Protein AF-0000000071012899 (afdb_homodimer)

pLDDT: mean 96.62, std 5.45, range [59.75, 98.94]

InterPro domains:
  IPR005545 YCII-related [PF03795] (4-80)
  IPR011008 Dimeric alpha-beta barrel [SSF54909] (1-82)
  IPR051807 Secondary metabolite biosynthesis-associated protein [PTHR33606] (2-88)

Solvent-accessible surface area (backbone atoms only — not comparable to full-atom values): 10430 Å² total; per-residue (Å²): 120,48,32,34,42,34,42,34,41,40,30,91,86,29,60,67,60,44,64,75,41,40,64,58,35,51,51,58,50,62,76,40,38,89,34,26,40,35,27,26,36,24,39,57,94,85,36,76,48,27,39,35,37,32,32,48,42,86,46,69,70,54,53,51,48,53,54,64,67,32,52,42,48,76,69,58,25,40,57,82,69,58,46,77,39,38,39,47,78,74,49,33,68,60,46,86,75,132,120,47,32,34,41,35,45,34,43,40,30,89,86,29,59,67,59,44,64,74,42,39,65,58,36,50,51,58,50,59,76,41,39,90,34,27,40,36,27,27,36,25,39,56,94,85,36,76,49,26,39,35,38,33,32,47,42,85,46,70,69,54,54,51,48,54,55,63,67,32,50,43,46,73,69,58,26,41,56,82,69,58,46,78,39,39,38,49,76,75,50,34,69,60,45,85,74,131

Nearest PDB structures (foldseek):
  5k9f-assembly1_A  TM=6.096E-01  e=5.822E-04  Paraburkholderia xenovorans LB400
  2gff-assembly1_A  TM=5.303E-01  e=2.516E-04  Yersinia pestis
  3kkf-assembly1_A  TM=5.904E-01  e=2.408E-03  Bacteroides thetaiotaomicron
  8ecp-assembly1_B  TM=4.678E-01  e=2.067E-01  Pseudomonas aeruginosa
  8ecx-assembly1_B  TM=5.102E-01  e=2.855E-01  Pseudomonas aeruginosa

Structure (mmCIF, N/CA/C/O backbone):
data_AF-0000000071012899-model_v1
#
loop_
_entity.id
_entity.type
_entity.pdbx_description
1 polymer 'YciI family protein'
#
loop_
_atom_site.group_PDB
_atom_site.id
_atom_site.type_symbol
_atom_site.label_atom_id
_atom_site.label_alt_id
_atom_site.label_comp_id
_atom_site.label_asym_id
_atom_site.label_entity_id
_atom_site.label_seq_id
_atom_site.pdbx_PDB_ins_code
_atom_site.Cartn_x
_atom_site.Cartn_y
_atom_site.Cartn_z
_atom_site.occupancy
_atom_site.B_iso_or_equiv
_atom_site.auth_seq_id
_atom_site.auth_comp_id
_atom_site.auth_asym_id
_atom_site.auth_atom_id
_atom_site.pdbx_PDB_model_num
ATOM 1 N N . MET A 1 1 ? 14.031 4.711 -10.156 1 91.44 1 MET A N 1
ATOM 2 C CA . MET A 1 1 ? 14.109 4.789 -8.703 1 91.44 1 MET A CA 1
ATOM 3 C C . MET A 1 1 ? 13.164 3.789 -8.047 1 91.44 1 MET A C 1
ATOM 5 O O . MET A 1 1 ? 12.133 3.43 -8.633 1 91.44 1 MET A O 1
ATOM 9 N N . PRO A 1 2 ? 13.539 3.398 -6.801 1 95.5 2 PRO A N 1
ATOM 10 C CA . PRO A 1 2 ? 12.68 2.414 -6.141 1 95.5 2 PRO A CA 1
ATOM 11 C C . PRO A 1 2 ? 11.344 3.004 -5.695 1 95.5 2 PRO A C 1
ATOM 13 O O . PRO A 1 2 ? 11.227 4.223 -5.543 1 95.5 2 PRO A O 1
ATOM 16 N N . TYR A 1 3 ? 10.383 2.133 -5.633 1 98.19 3 TYR A N 1
ATOM 17 C CA . TYR A 1 3 ? 9.086 2.488 -5.07 1 98.19 3 TYR A CA 1
ATOM 18 C C . TYR A 1 3 ? 8.953 1.994 -3.635 1 98.19 3 TYR A C 1
ATOM 20 O O . TYR A 1 3 ? 9.453 0.916 -3.297 1 98.19 3 TYR A O 1
ATOM 28 N N . PHE A 1 4 ? 8.273 2.775 -2.822 1 98.75 4 PHE A N 1
ATOM 29 C CA . PHE A 1 4 ? 7.992 2.393 -1.444 1 98.75 4 PHE A CA 1
ATOM 30 C C . PHE A 1 4 ? 6.508 2.541 -1.135 1 98.75 4 PHE A C 1
ATOM 32 O O . PHE A 1 4 ? 5.887 3.537 -1.51 1 98.75 4 PHE A O 1
ATOM 39 N N . LEU A 1 5 ? 5.957 1.566 -0.514 1 98.81 5 LEU A N 1
ATOM 40 C CA . LEU A 1 5 ? 4.656 1.641 0.136 1 98.81 5 LEU A CA 1
ATOM 41 C C . LEU A 1 5 ? 4.805 1.965 1.619 1 98.81 5 LEU A C 1
ATOM 43 O O . LEU A 1 5 ? 5.625 1.357 2.312 1 98.81 5 LEU A O 1
ATOM 47 N N . ILE A 1 6 ? 4.047 2.936 2.072 1 98.75 6 ILE A N 1
ATOM 48 C CA . ILE A 1 6 ? 4.098 3.363 3.465 1 98.75 6 ILE A CA 1
ATOM 49 C C . ILE A 1 6 ? 2.701 3.303 4.078 1 98.75 6 ILE A C 1
ATOM 51 O O . ILE A 1 6 ? 1.749 3.857 3.523 1 98.75 6 ILE A O 1
ATOM 55 N N . LEU A 1 7 ? 2.521 2.619 5.164 1 98.75 7 LEU A N 1
ATOM 56 C CA . LEU A 1 7 ? 1.327 2.641 6 1 98.75 7 LEU A CA 1
ATOM 57 C C . LEU A 1 7 ? 1.624 3.271 7.355 1 98.75 7 LEU A C 1
ATOM 59 O O . LEU A 1 7 ? 2.486 2.791 8.094 1 98.75 7 LEU A O 1
ATOM 63 N N . ALA A 1 8 ? 0.976 4.312 7.613 1 98.81 8 ALA A N 1
ATOM 64 C CA . ALA A 1 8 ? 1.173 5.047 8.859 1 98.81 8 ALA A CA 1
ATOM 65 C C . ALA A 1 8 ? -0.13 5.148 9.648 1 98.81 8 ALA A C 1
ATOM 67 O O . ALA A 1 8 ? -0.913 6.082 9.445 1 98.81 8 ALA A O 1
ATOM 68 N N . PRO A 1 9 ? -0.377 4.203 10.539 1 98.75 9 PRO A N 1
ATOM 69 C CA . PRO A 1 9 ? -1.596 4.27 11.344 1 98.75 9 PRO A CA 1
ATOM 70 C C . PRO A 1 9 ? -1.588 5.434 12.336 1 98.75 9 PRO A C 1
ATOM 72 O O . PRO A 1 9 ? -0.528 5.812 12.844 1 98.75 9 PRO A O 1
ATOM 75 N N . ASP A 1 10 ? -2.76 5.922 12.57 1 98.75 10 ASP A N 1
ATOM 76 C CA . ASP A 1 10 ? -2.924 6.914 13.625 1 98.75 10 ASP A CA 1
ATOM 77 C C . ASP A 1 10 ? -2.871 6.266 15.008 1 98.75 10 ASP A C 1
ATOM 79 O O . ASP A 1 10 ? -3.244 5.098 15.164 1 98.75 10 ASP A O 1
ATOM 83 N N . ARG A 1 11 ? -2.455 7.082 15.961 1 98.06 11 ARG A N 1
ATOM 84 C CA . ARG A 1 11 ? -2.633 6.621 17.328 1 98.06 11 ARG A CA 1
ATOM 85 C C . ARG A 1 11 ? -4.105 6.609 17.719 1 98.06 11 ARG A C 1
ATOM 87 O O . ARG A 1 11 ? -4.898 7.395 17.203 1 98.06 11 ARG A O 1
ATOM 94 N N . PRO A 1 12 ? -4.375 5.68 18.703 1 96.62 12 PRO A N 1
ATOM 95 C CA . PRO A 1 12 ? -5.758 5.719 19.188 1 96.62 12 PRO A CA 1
ATOM 96 C C . PRO A 1 12 ? -6.16 7.094 19.719 1 96.62 12 PRO A C 1
ATOM 98 O O . PRO A 1 12 ? -5.379 7.746 20.422 1 96.62 12 PRO A O 1
ATOM 101 N N . GLY A 1 13 ? -7.344 7.602 19.281 1 95.88 13 GLY A N 1
ATOM 102 C CA . GLY A 1 13 ? -7.891 8.836 19.812 1 95.88 13 GLY A CA 1
ATOM 103 C C . GLY A 1 13 ? -7.332 10.078 19.141 1 95.88 13 GLY A C 1
ATOM 104 O O . GLY A 1 13 ? -7.504 11.195 19.641 1 95.88 13 GLY A O 1
ATOM 105 N N . ALA A 1 14 ? -6.672 9.945 18.016 1 97.38 14 ALA A N 1
ATOM 106 C CA . ALA A 1 14 ? -5.969 11.07 17.375 1 97.38 14 ALA A CA 1
ATOM 107 C C . ALA A 1 14 ? -6.891 11.828 16.422 1 97.38 14 ALA A C 1
ATOM 109 O O . ALA A 1 14 ? -6.449 12.742 15.727 1 97.38 14 ALA A O 1
ATOM 110 N N . LEU A 1 15 ? -8.148 11.516 16.406 1 96.38 15 LEU A N 1
ATOM 111 C CA . LEU A 1 15 ? -9.039 12.023 15.367 1 96.38 15 LEU A CA 1
ATOM 112 C C . LEU A 1 15 ? -9.094 13.547 15.406 1 96.38 15 LEU A C 1
ATOM 114 O O . LEU A 1 15 ? -9.016 14.203 14.367 1 96.38 15 LEU A O 1
ATOM 118 N N . ASP A 1 16 ? -9.266 14.148 16.562 1 97.31 16 ASP A N 1
ATOM 119 C CA . ASP A 1 16 ? -9.344 15.602 16.656 1 97.31 16 ASP A CA 1
ATOM 120 C C . ASP A 1 16 ? -8.062 16.266 16.156 1 97.31 16 ASP A C 1
ATOM 122 O O . ASP A 1 16 ? -8.117 17.25 15.422 1 97.31 16 ASP A O 1
ATOM 126 N N . LEU A 1 17 ? -6.941 15.734 16.578 1 98.25 17 LEU A N 1
ATOM 127 C CA . LEU A 1 17 ? -5.668 16.25 16.094 1 98.25 17 LEU A CA 1
ATOM 128 C C . LEU A 1 17 ? -5.551 16.094 14.578 1 98.25 17 LEU A C 1
ATOM 130 O O . LEU A 1 17 ? -5.043 16.969 13.891 1 98.25 17 LEU A O 1
ATOM 134 N N . ARG A 1 18 ? -5.988 14.906 14.07 1 98.62 18 ARG A N 1
ATOM 135 C CA . ARG A 1 18 ? -5.969 14.672 12.633 1 98.62 18 ARG A CA 1
ATOM 136 C C . ARG A 1 18 ? -6.746 15.75 11.891 1 98.62 18 ARG A C 1
ATOM 138 O O . ARG A 1 18 ? -6.258 16.312 10.906 1 98.62 18 ARG A O 1
ATOM 145 N N . ILE A 1 19 ? -7.922 16.062 12.344 1 98 19 ILE A N 1
ATOM 146 C CA . ILE A 1 19 ? -8.758 17.062 11.695 1 98 19 ILE A CA 1
ATOM 147 C C . ILE A 1 19 ? -8.078 18.438 11.75 1 98 19 ILE A C 1
ATOM 149 O O . ILE A 1 19 ? -8.031 19.156 10.75 1 98 19 ILE A O 1
ATOM 153 N N . ALA A 1 20 ? -7.52 18.734 12.836 1 98.56 20 ALA A N 1
ATOM 154 C CA . ALA A 1 20 ? -6.91 20.047 13.07 1 98.56 20 ALA A CA 1
ATOM 155 C C . ALA A 1 20 ? -5.684 20.234 12.18 1 98.56 20 ALA A C 1
ATOM 157 O O . ALA A 1 20 ? -5.363 21.359 11.797 1 98.56 20 ALA A O 1
ATOM 158 N N . HIS A 1 21 ? -4.988 19.172 11.836 1 98.75 21 HIS A N 1
ATOM 159 C CA . HIS A 1 21 ? -3.719 19.297 11.125 1 98.75 21 HIS A CA 1
ATOM 160 C C . HIS A 1 21 ? -3.83 18.766 9.695 1 98.75 21 HIS A C 1
ATOM 162 O O . HIS A 1 21 ? -2.822 18.641 9 1 98.75 21 HIS A O 1
ATOM 168 N N . ARG A 1 22 ? -5.004 18.453 9.281 1 98.56 22 ARG A N 1
ATOM 169 C CA . ARG A 1 22 ? -5.223 17.797 7.988 1 98.56 22 ARG A CA 1
ATOM 170 C C . ARG A 1 22 ? -4.676 18.641 6.848 1 98.56 22 ARG A C 1
ATOM 172 O O . ARG A 1 22 ? -3.988 18.141 5.961 1 9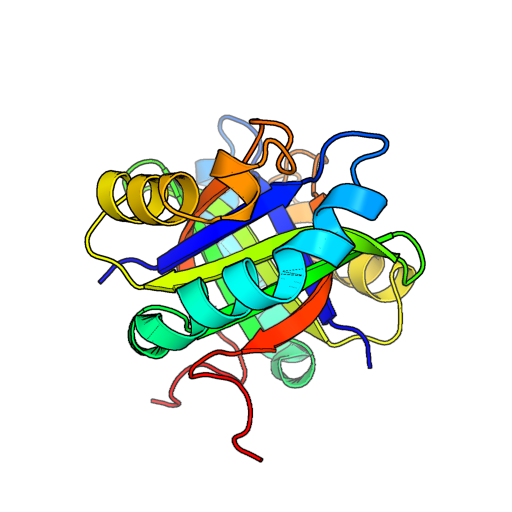8.56 22 ARG A O 1
ATOM 179 N N . GLN A 1 23 ? -4.98 19.938 6.887 1 98.5 23 GLN A N 1
ATOM 180 C CA . GLN A 1 23 ? -4.566 20.781 5.773 1 98.5 23 GLN A CA 1
ATOM 181 C C . GLN A 1 23 ? -3.047 20.859 5.672 1 98.5 23 GLN A C 1
ATOM 183 O O . GLN A 1 23 ? -2.49 20.828 4.574 1 98.5 23 GLN A O 1
ATOM 188 N N . ASP A 1 24 ? -2.35 20.984 6.805 1 98.75 24 ASP A N 1
ATOM 189 C CA . ASP A 1 24 ? -0.891 20.984 6.805 1 98.75 24 ASP A CA 1
ATOM 190 C C . ASP A 1 24 ? -0.339 19.688 6.211 1 98.75 24 ASP A C 1
ATOM 192 O O . ASP A 1 24 ? 0.626 19.719 5.445 1 98.75 24 ASP A O 1
ATOM 196 N N . HIS A 1 25 ? -0.926 18.594 6.605 1 98.75 25 HIS A N 1
ATOM 197 C CA . HIS A 1 25 ? -0.577 17.281 6.09 1 98.75 25 HIS A CA 1
ATOM 198 C C . HIS A 1 25 ? -0.778 17.203 4.578 1 98.75 25 HIS A C 1
ATOM 200 O O . HIS A 1 25 ? 0.127 16.797 3.848 1 98.75 25 HIS A O 1
ATOM 206 N N . LEU A 1 26 ? -1.906 17.672 4.133 1 98.12 26 LEU A N 1
ATOM 207 C CA . LEU A 1 26 ? -2.219 17.625 2.707 1 98.12 26 LEU A CA 1
ATOM 208 C C . LEU A 1 26 ? -1.276 18.531 1.92 1 98.12 26 LEU A C 1
ATOM 210 O O . LEU A 1 26 ? -0.787 18.141 0.855 1 98.12 26 LEU A O 1
ATOM 214 N N . ASP A 1 27 ? -1.012 19.734 2.412 1 98.44 27 ASP A N 1
ATOM 215 C CA . ASP A 1 27 ? -0.118 20.688 1.748 1 98.44 27 ASP A CA 1
ATOM 216 C C . ASP A 1 27 ? 1.298 20.125 1.649 1 98.44 27 ASP A C 1
ATOM 218 O O . ASP A 1 27 ? 1.973 20.297 0.632 1 98.44 27 ASP A O 1
ATOM 222 N N . TYR A 1 28 ? 1.705 19.547 2.713 1 98.75 28 TYR A N 1
ATOM 223 C CA . TYR A 1 28 ? 3.037 18.953 2.766 1 98.75 28 TYR A CA 1
ATOM 224 C C . TYR A 1 28 ? 3.238 17.969 1.623 1 98.75 28 TYR A C 1
ATOM 226 O O . TYR A 1 28 ? 4.246 18.016 0.914 1 98.75 28 TYR A O 1
ATOM 234 N N . TRP A 1 29 ? 2.295 17.109 1.387 1 98.25 29 TRP A N 1
ATOM 235 C CA . TRP A 1 29 ? 2.43 16.062 0.381 1 98.25 29 TRP A CA 1
ATOM 236 C C . TRP A 1 29 ? 2.111 16.594 -1.011 1 98.25 29 TRP A C 1
ATOM 238 O O . TRP A 1 29 ? 2.691 16.156 -2.004 1 98.25 29 TRP A O 1
ATOM 248 N N . ALA A 1 30 ? 1.211 17.578 -1.065 1 96.81 30 ALA A N 1
ATOM 249 C CA . ALA A 1 30 ? 0.93 18.203 -2.352 1 96.81 30 ALA A CA 1
ATOM 250 C C . ALA A 1 30 ? 2.172 18.891 -2.908 1 96.81 30 ALA A C 1
ATOM 252 O O . ALA A 1 30 ? 2.369 18.953 -4.125 1 96.81 30 ALA A O 1
ATOM 253 N N . ALA A 1 31 ? 2.967 19.391 -2.043 1 97.62 31 ALA A N 1
ATOM 254 C CA . ALA A 1 31 ? 4.195 20.062 -2.443 1 97.62 31 ALA A CA 1
ATOM 255 C C . ALA A 1 31 ? 5.227 19.078 -2.971 1 97.62 31 ALA A C 1
ATOM 257 O O . ALA A 1 31 ? 6.254 19.469 -3.525 1 97.62 31 ALA A O 1
ATOM 258 N N . ARG A 1 32 ? 4.988 17.812 -2.836 1 97.06 32 ARG A N 1
ATOM 259 C CA . ARG A 1 32 ? 5.902 16.734 -3.225 1 97.06 32 ARG A CA 1
ATOM 260 C C . ARG A 1 32 ? 5.23 15.773 -4.195 1 97.06 32 ARG A C 1
ATOM 262 O O . ARG A 1 32 ? 5.465 14.57 -4.137 1 97.06 32 ARG A O 1
ATOM 269 N N . ARG A 1 33 ? 4.434 16.266 -4.988 1 94.12 33 ARG A N 1
ATOM 270 C CA . ARG A 1 33 ? 3.623 15.453 -5.895 1 94.12 33 ARG A CA 1
ATOM 271 C C . ARG A 1 33 ? 4.504 14.648 -6.848 1 94.12 33 ARG A C 1
ATOM 273 O O . ARG A 1 33 ? 4.105 13.578 -7.312 1 94.12 33 ARG A O 1
ATOM 280 N N . ASP A 1 34 ? 5.684 15.148 -7.078 1 94.88 34 ASP A N 1
ATOM 281 C CA . ASP A 1 34 ? 6.586 14.484 -8.008 1 94.88 34 ASP A CA 1
ATOM 282 C C . ASP A 1 34 ? 7.02 13.117 -7.484 1 94.88 34 ASP A C 1
ATOM 284 O O . ASP A 1 34 ? 7.344 12.219 -8.266 1 94.88 34 ASP A O 1
ATOM 288 N N . VAL A 1 35 ? 7.043 12.938 -6.199 1 97.62 35 VAL A N 1
ATOM 289 C CA . VAL A 1 35 ? 7.492 11.68 -5.617 1 97.62 35 VAL A CA 1
ATOM 290 C C . VAL A 1 35 ? 6.281 10.82 -5.258 1 97.62 35 VAL A C 1
ATOM 292 O O . VAL A 1 35 ? 6.414 9.617 -5.02 1 97.62 35 VAL A O 1
ATOM 295 N N . VAL A 1 36 ? 5.043 11.445 -5.219 1 98.31 36 VAL A N 1
ATOM 296 C CA . VAL A 1 36 ? 3.852 10.727 -4.773 1 98.31 36 VAL A CA 1
ATOM 297 C C . VAL A 1 36 ? 3.141 10.109 -5.973 1 98.31 36 VAL A C 1
ATOM 299 O O . VAL A 1 36 ? 2.623 10.828 -6.836 1 98.31 36 VAL A O 1
ATOM 302 N N . LYS A 1 37 ? 3.133 8.859 -6.051 1 97.81 37 LYS A N 1
ATOM 303 C CA . LYS A 1 37 ? 2.391 8.172 -7.098 1 97.81 37 LYS A CA 1
ATOM 304 C C . LYS A 1 37 ? 0.908 8.07 -6.746 1 97.81 37 LYS A C 1
ATOM 306 O O . LYS A 1 37 ? 0.046 8.305 -7.598 1 97.81 37 LYS A O 1
ATOM 311 N N . VAL A 1 38 ? 0.612 7.75 -5.52 1 97.88 38 VAL A N 1
ATOM 312 C CA . VAL A 1 38 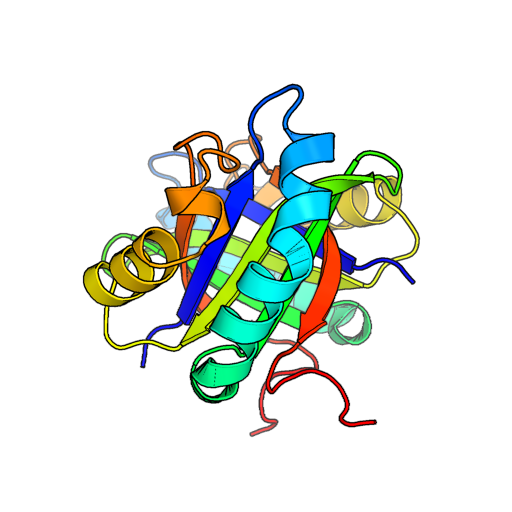? -0.732 7.812 -4.953 1 97.88 38 VAL A CA 1
ATOM 313 C C . VAL A 1 38 ? -0.652 7.859 -3.43 1 97.88 38 VAL A C 1
ATOM 315 O O . VAL A 1 38 ? 0.195 7.199 -2.824 1 97.88 38 VAL A O 1
ATOM 318 N N . ALA A 1 39 ? -1.523 8.633 -2.818 1 98.38 39 ALA A N 1
ATOM 319 C CA . ALA A 1 39 ? -1.616 8.727 -1.362 1 98.38 39 ALA A CA 1
ATOM 320 C C . ALA A 1 39 ? -3.045 9.031 -0.922 1 98.38 39 ALA A C 1
ATOM 322 O O . ALA A 1 39 ? -3.816 9.633 -1.67 1 98.38 39 ALA A O 1
ATOM 323 N N . GLY A 1 40 ? -3.342 8.609 0.267 1 98.12 40 GLY A N 1
ATOM 324 C CA . GLY A 1 40 ? -4.664 8.859 0.824 1 98.12 40 GLY A CA 1
ATOM 325 C C . GLY A 1 40 ? -4.852 8.258 2.203 1 98.12 40 GLY A C 1
ATOM 326 O O . GLY A 1 40 ? -3.947 7.605 2.73 1 98.12 40 GLY A O 1
ATOM 327 N N . ALA A 1 41 ? -6.031 8.5 2.781 1 98.5 41 ALA A N 1
ATOM 328 C CA . ALA A 1 41 ? -6.348 8.047 4.137 1 98.5 41 ALA A CA 1
ATOM 329 C C . ALA A 1 41 ? -6.602 6.547 4.168 1 98.5 41 ALA A C 1
ATOM 331 O O . ALA A 1 41 ? -7.223 5.992 3.258 1 98.5 41 ALA A O 1
ATOM 332 N N . MET A 1 42 ? -6.062 5.844 5.195 1 98.62 42 MET A N 1
ATOM 333 C CA . MET A 1 42 ? -6.551 4.527 5.598 1 98.62 42 MET A CA 1
ATOM 334 C C . MET A 1 42 ? -7.898 4.641 6.297 1 98.62 42 MET A C 1
ATOM 336 O O . MET A 1 42 ? -8.117 5.555 7.094 1 98.62 42 MET A O 1
ATOM 340 N N . LEU A 1 43 ? -8.766 3.705 6.031 1 98.06 43 LEU A N 1
ATOM 341 C CA . LEU A 1 43 ? -10.125 3.836 6.535 1 98.06 43 LEU A CA 1
ATOM 342 C C . LEU A 1 43 ? -10.5 2.641 7.41 1 98.06 43 LEU A C 1
ATOM 344 O O . LEU A 1 43 ? -10.148 1.502 7.09 1 98.06 43 LEU A O 1
ATOM 348 N N . ASP A 1 44 ? -11.094 2.883 8.492 1 95.62 44 ASP A N 1
ATOM 349 C CA . ASP A 1 44 ? -11.883 1.938 9.281 1 95.62 44 ASP A CA 1
ATOM 350 C C . ASP A 1 44 ? -13.359 2.303 9.266 1 95.62 44 ASP A C 1
ATOM 352 O O . ASP A 1 44 ? -13.773 3.281 9.891 1 95.62 44 ASP A O 1
ATOM 356 N N . GLU A 1 45 ? -14.156 1.51 8.555 1 91.31 45 GLU A N 1
ATOM 357 C CA . GLU A 1 45 ? -15.57 1.828 8.367 1 91.31 45 GLU A CA 1
ATOM 358 C C . GLU A 1 45 ? -15.75 3.285 7.953 1 91.31 45 GLU A C 1
ATOM 360 O O . GLU A 1 45 ? -16.531 4.016 8.57 1 91.31 45 GLU A O 1
ATOM 365 N N . ASP A 1 46 ? -15.094 3.83 7.082 1 91.44 46 ASP A N 1
ATOM 366 C CA . ASP A 1 46 ? -15.203 5.129 6.43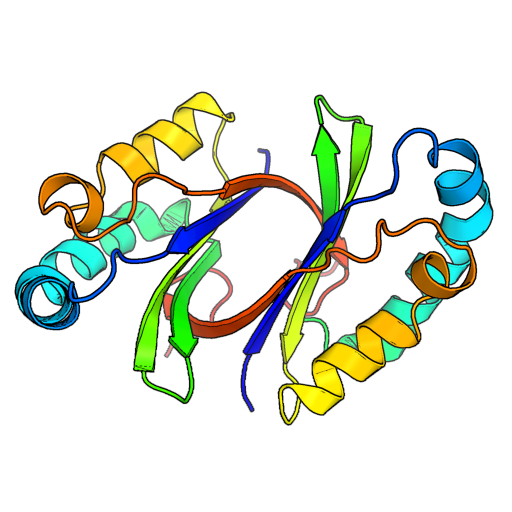 1 91.44 46 ASP A CA 1
ATOM 367 C C . ASP A 1 46 ? -14.578 6.23 7.285 1 91.44 46 ASP A C 1
ATOM 369 O O . ASP A 1 46 ? -14.625 7.406 6.93 1 91.44 46 ASP A O 1
ATOM 373 N N . ARG A 1 47 ? -14.031 5.816 8.383 1 95.25 47 ARG A N 1
ATOM 374 C CA . ARG A 1 47 ? -13.352 6.789 9.242 1 95.25 47 ARG A CA 1
ATOM 375 C C . ARG A 1 47 ? -11.844 6.75 9.031 1 95.25 47 ARG A C 1
ATOM 377 O O . ARG A 1 47 ? -11.227 5.684 9.109 1 95.25 47 ARG A O 1
ATOM 384 N N . PRO A 1 48 ? -11.273 7.918 8.836 1 98.12 48 PRO A N 1
ATOM 385 C CA . PRO A 1 48 ? -9.82 7.93 8.703 1 98.12 48 PRO A CA 1
ATOM 386 C C . PRO A 1 48 ? -9.109 7.434 9.961 1 98.12 48 PRO A C 1
ATOM 388 O O . PRO A 1 48 ? -9.453 7.848 11.078 1 98.12 48 PRO A O 1
ATOM 391 N N . CYS A 1 49 ? -8.156 6.527 9.766 1 98.06 49 CYS A N 1
ATOM 392 C CA . CYS A 1 49 ? -7.449 5.949 10.898 1 98.06 49 CYS A CA 1
ATOM 393 C C . CYS A 1 49 ? -5.957 5.828 10.617 1 98.06 49 CYS A C 1
ATOM 395 O O . CYS A 1 49 ? -5.246 5.105 11.312 1 98.06 49 CYS A O 1
ATOM 397 N N . GLY A 1 50 ? -5.441 6.434 9.625 1 98.69 50 GLY A N 1
ATOM 398 C CA . GLY A 1 50 ? -4.055 6.418 9.18 1 98.69 50 GLY A CA 1
ATOM 399 C C . GLY A 1 50 ? -3.873 6.984 7.785 1 98.69 50 GLY A C 1
ATOM 400 O O . GLY A 1 50 ? -4.816 7.523 7.203 1 98.69 50 GLY A O 1
ATOM 401 N N . SER A 1 51 ? -2.68 6.965 7.301 1 98.88 51 SER A N 1
ATOM 402 C CA . SER A 1 51 ? -2.332 7.449 5.969 1 98.88 51 SER A CA 1
ATOM 403 C C . SER A 1 51 ? -1.509 6.414 5.207 1 98.88 51 SER A C 1
ATOM 405 O O . SER A 1 51 ? -0.772 5.633 5.809 1 98.88 51 SER A O 1
ATOM 407 N N . SER A 1 52 ? -1.7 6.398 4.004 1 98.81 52 SER A N 1
ATOM 408 C CA . SER A 1 52 ? -0.95 5.508 3.125 1 98.81 52 SER A CA 1
ATOM 409 C C . SER A 1 52 ? -0.308 6.273 1.974 1 98.81 52 SER A C 1
ATOM 411 O O . SER A 1 52 ? -0.862 7.266 1.497 1 98.81 52 SER A O 1
ATOM 413 N N . PHE A 1 53 ? 0.842 5.797 1.543 1 98.75 53 PHE A N 1
ATOM 414 C CA . PHE A 1 53 ? 1.588 6.434 0.463 1 98.75 53 PHE A CA 1
ATOM 415 C C . PHE A 1 53 ? 2.25 5.387 -0.426 1 98.75 53 PHE A C 1
ATOM 417 O O . PHE A 1 53 ? 2.809 4.406 0.071 1 98.75 53 PHE A O 1
ATOM 424 N N . LEU A 1 54 ? 2.143 5.543 -1.67 1 98.69 54 LEU A N 1
ATOM 425 C CA . LEU A 1 54 ? 3.045 4.965 -2.658 1 98.69 54 LEU A CA 1
ATOM 426 C C . LEU A 1 54 ? 3.91 6.039 -3.303 1 98.69 54 LEU A C 1
ATOM 428 O O . LEU A 1 54 ? 3.402 6.91 -4.016 1 98.69 54 LEU A O 1
ATOM 432 N N . ILE A 1 55 ? 5.207 5.934 -3.037 1 98.75 55 ILE A N 1
ATOM 433 C CA . ILE A 1 55 ? 6.102 7 -3.479 1 98.75 55 ILE A CA 1
ATOM 434 C C . ILE A 1 55 ? 7.277 6.406 -4.246 1 98.75 55 ILE A C 1
ATOM 436 O O . ILE A 1 55 ? 7.559 5.211 -4.133 1 98.75 55 ILE A O 1
ATOM 440 N N . GLU A 1 56 ? 7.867 7.191 -5.016 1 98.31 56 GLU A N 1
ATOM 441 C CA . GLU A 1 56 ? 9.109 6.887 -5.715 1 98.31 56 GLU A CA 1
ATOM 442 C C . GLU A 1 56 ? 10.242 7.805 -5.258 1 98.31 56 GLU A C 1
ATOM 444 O O . GLU A 1 56 ? 10.18 9.023 -5.461 1 98.31 56 GLU A O 1
ATOM 449 N N . THR A 1 57 ? 11.219 7.242 -4.582 1 97.88 57 THR A N 1
ATOM 450 C CA . THR A 1 57 ? 12.32 8.055 -4.066 1 97.88 57 THR A CA 1
ATOM 451 C C . THR A 1 57 ? 13.625 7.262 -4.078 1 97.88 57 THR A C 1
ATOM 453 O O . THR A 1 57 ? 13.633 6.082 -4.438 1 97.88 57 THR A O 1
ATOM 456 N N . SER A 1 58 ? 14.742 7.855 -3.766 1 97.44 58 SER A N 1
ATOM 457 C CA . SER A 1 58 ? 16.078 7.34 -4.055 1 97.44 58 SER A CA 1
ATOM 458 C C . SER A 1 58 ? 16.359 6.059 -3.273 1 97.44 58 SER A C 1
ATOM 460 O O . SER A 1 58 ? 17.016 5.148 -3.781 1 97.44 58 SER A O 1
ATOM 462 N N . ASP A 1 59 ? 15.977 6.008 -2.016 1 97.12 59 ASP A N 1
ATOM 463 C CA . ASP A 1 59 ? 16.25 4.855 -1.163 1 97.12 59 ASP A CA 1
ATOM 464 C C . ASP A 1 59 ? 15.359 4.863 0.076 1 97.12 59 ASP A C 1
ATOM 466 O O . ASP A 1 59 ? 14.492 5.73 0.217 1 97.12 59 ASP A O 1
ATOM 470 N N . LEU A 1 60 ? 15.578 3.883 0.956 1 97.25 60 LEU A N 1
ATOM 471 C CA . LEU A 1 60 ? 14.766 3.723 2.16 1 97.25 60 LEU A CA 1
ATOM 472 C C . LEU A 1 60 ? 14.922 4.926 3.082 1 97.25 60 LEU A C 1
ATOM 474 O O . LEU A 1 60 ? 13.945 5.395 3.668 1 97.25 60 LEU A O 1
ATOM 478 N N . ALA A 1 61 ? 16.141 5.418 3.26 1 98.06 61 ALA A N 1
ATOM 479 C CA . ALA A 1 61 ? 16.391 6.566 4.129 1 98.06 61 ALA A CA 1
ATOM 480 C C . ALA A 1 61 ? 15.578 7.781 3.678 1 98.06 61 ALA A C 1
ATOM 482 O O . ALA A 1 61 ? 15.031 8.516 4.504 1 98.06 61 ALA A O 1
ATOM 483 N N . ALA A 1 62 ? 15.5 8.008 2.377 1 98.25 62 ALA A N 1
ATOM 484 C CA . ALA A 1 62 ? 14.719 9.117 1.832 1 98.25 62 ALA A CA 1
ATOM 485 C C . ALA A 1 62 ? 13.234 8.953 2.129 1 98.25 62 ALA A C 1
ATOM 487 O O . ALA A 1 62 ? 12.555 9.914 2.502 1 98.25 62 ALA A O 1
ATOM 488 N N . ALA A 1 63 ? 12.664 7.766 1.958 1 98.5 63 ALA A N 1
ATOM 489 C CA . ALA A 1 63 ? 11.266 7.488 2.275 1 98.5 63 ALA A CA 1
ATOM 490 C C . ALA A 1 63 ? 10.969 7.758 3.75 1 98.5 63 ALA A C 1
ATOM 492 O O . ALA A 1 63 ? 9.961 8.375 4.086 1 98.5 63 ALA A O 1
ATOM 493 N N . GLN A 1 64 ? 11.898 7.301 4.594 1 98.44 64 GLN A N 1
ATOM 494 C CA . GLN A 1 64 ? 11.758 7.504 6.031 1 98.44 64 GLN A CA 1
ATOM 495 C C . GLN A 1 64 ? 11.781 8.992 6.379 1 98.44 64 GLN A C 1
ATOM 497 O O . GLN A 1 64 ? 11.008 9.445 7.227 1 98.44 64 GLN A O 1
ATOM 502 N N . ALA A 1 65 ? 12.633 9.688 5.727 1 98.5 65 ALA A N 1
ATOM 503 C CA . ALA A 1 65 ? 12.727 11.117 5.969 1 98.5 65 ALA A CA 1
ATOM 504 C C . ALA A 1 65 ? 11.438 11.836 5.578 1 98.5 65 ALA A C 1
ATOM 506 O O . ALA A 1 65 ? 11.023 12.789 6.238 1 98.5 65 ALA A O 1
ATOM 507 N N . LEU A 1 66 ? 10.812 11.43 4.527 1 98.62 66 LEU A N 1
ATOM 508 C CA . LEU A 1 66 ? 9.562 12.039 4.086 1 98.62 66 LEU A CA 1
ATOM 509 C C . LEU A 1 66 ? 8.469 11.844 5.129 1 98.62 66 LEU A C 1
ATOM 511 O O . LEU A 1 66 ? 7.738 12.789 5.449 1 98.62 66 LEU A O 1
ATOM 515 N N . ILE A 1 67 ? 8.344 10.648 5.68 1 98.69 67 ILE A N 1
ATOM 516 C CA . ILE A 1 67 ? 7.316 10.391 6.688 1 98.69 67 ILE A CA 1
ATOM 517 C C . ILE A 1 67 ? 7.648 11.156 7.969 1 98.69 67 ILE A C 1
ATOM 519 O O . ILE A 1 67 ? 6.758 11.703 8.617 1 98.69 67 ILE A O 1
ATOM 523 N N . ALA A 1 68 ? 8.953 11.195 8.305 1 98.31 68 ALA A N 1
ATOM 524 C CA . ALA A 1 68 ? 9.383 11.922 9.5 1 98.31 68 ALA A CA 1
ATOM 525 C C . ALA A 1 68 ? 9.055 13.406 9.391 1 98.31 68 ALA A C 1
ATOM 527 O O . ALA A 1 68 ? 8.797 14.062 10.406 1 98.31 68 ALA A O 1
ATOM 528 N N . GLY A 1 69 ? 9.047 13.953 8.188 1 98.56 69 GLY A N 1
ATOM 529 C CA . GLY A 1 69 ? 8.812 15.367 7.953 1 98.56 69 GLY A CA 1
ATOM 530 C C . GLY A 1 69 ? 7.344 15.727 7.867 1 98.56 69 GLY A C 1
ATOM 531 O O . GLY A 1 69 ? 6.988 16.906 7.801 1 98.56 69 GLY A O 1
ATOM 532 N N . ASP A 1 70 ? 6.434 14.734 7.863 1 98.81 70 ASP A N 1
ATOM 533 C CA . ASP A 1 70 ? 4.996 14.953 7.746 1 98.81 70 ASP A CA 1
ATOM 534 C C . ASP A 1 70 ? 4.445 15.672 8.977 1 98.81 70 ASP A C 1
ATOM 536 O O . ASP A 1 70 ? 4.73 15.281 10.109 1 98.81 70 ASP A O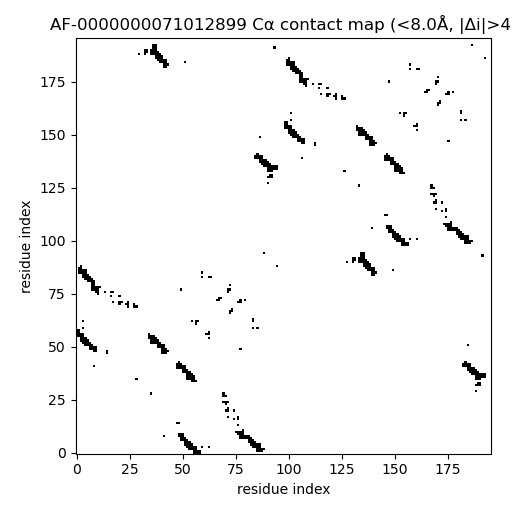 1
ATOM 540 N N . PRO A 1 71 ? 3.596 16.703 8.812 1 98.88 71 PRO A N 1
ATOM 541 C CA . PRO A 1 71 ? 2.969 17.391 9.945 1 98.88 71 PRO A CA 1
ATOM 542 C C . PRO A 1 71 ? 2.254 16.438 10.898 1 98.88 71 PRO A C 1
ATOM 544 O O . PRO A 1 71 ? 2.195 16.703 12.102 1 98.88 71 PRO A O 1
ATOM 547 N N . PHE A 1 72 ? 1.688 15.289 10.445 1 98.94 72 PHE A N 1
ATOM 548 C CA . PHE A 1 72 ? 1.035 14.312 11.305 1 98.94 72 PHE A CA 1
ATOM 549 C C . PHE A 1 72 ? 2.045 13.648 12.234 1 98.94 72 PHE A C 1
ATOM 551 O O . PHE A 1 72 ? 1.719 13.312 13.375 1 98.94 72 PHE A O 1
ATOM 558 N N . THR A 1 73 ? 3.281 13.422 11.711 1 98.69 73 THR A N 1
ATOM 559 C CA . THR A 1 73 ? 4.332 12.898 12.578 1 98.69 73 THR A CA 1
ATOM 560 C C . THR A 1 73 ? 4.676 13.898 13.68 1 98.69 73 THR A C 1
ATOM 562 O O . THR A 1 73 ? 4.715 13.547 14.859 1 98.69 73 THR A O 1
ATOM 565 N N . ALA A 1 74 ? 4.859 15.172 13.336 1 98.25 74 ALA A N 1
ATOM 566 C CA . ALA A 1 74 ? 5.227 16.234 14.273 1 98.25 74 ALA A CA 1
ATOM 567 C C . ALA A 1 74 ? 4.141 16.422 15.328 1 98.25 74 ALA A C 1
ATOM 569 O O . ALA A 1 74 ? 4.441 16.688 16.5 1 98.25 74 ALA A O 1
ATOM 570 N N . ALA A 1 75 ? 2.904 16.234 14.922 1 98.44 75 ALA A N 1
ATOM 571 C CA . ALA A 1 75 ? 1.769 16.484 15.812 1 98.44 75 ALA A CA 1
ATOM 572 C C . ALA A 1 75 ? 1.472 15.258 16.672 1 98.44 75 ALA A C 1
ATOM 574 O O . ALA A 1 75 ? 0.567 15.289 17.516 1 98.44 75 ALA A O 1
ATOM 575 N N . GLY A 1 76 ? 2.18 14.18 16.453 1 98.19 76 GLY A N 1
ATOM 576 C CA . GLY A 1 76 ? 1.98 12.969 17.234 1 98.19 76 GLY A CA 1
ATOM 577 C C . GLY A 1 76 ? 0.732 12.203 16.844 1 98.19 76 GLY A C 1
ATOM 578 O O . GLY A 1 76 ? 0.111 11.539 17.672 1 98.19 76 GLY A O 1
ATOM 579 N N . ILE A 1 77 ? 0.297 12.344 15.656 1 98.81 77 ILE A N 1
ATOM 580 C CA . ILE A 1 77 ? -0.91 11.688 15.172 1 98.81 77 ILE A CA 1
ATOM 581 C C . ILE A 1 77 ? -0.585 10.242 14.781 1 98.81 77 ILE A C 1
ATOM 583 O O . ILE A 1 77 ? -1.317 9.32 15.133 1 98.81 77 ILE A O 1
ATOM 587 N N . PHE A 1 78 ? 0.484 10.055 13.984 1 98.81 78 PHE A N 1
ATOM 588 C CA . PHE A 1 78 ? 0.897 8.695 13.648 1 98.81 78 PHE A CA 1
ATOM 589 C C . PHE A 1 78 ? 1.372 7.957 14.898 1 98.81 78 PHE A C 1
ATOM 591 O O . PHE A 1 78 ? 1.974 8.555 15.789 1 98.81 78 PHE A O 1
ATOM 598 N N . ALA A 1 79 ? 1.211 6.688 14.93 1 98.19 79 ALA A N 1
ATOM 599 C CA . ALA A 1 79 ? 1.448 5.855 16.109 1 98.19 79 ALA A CA 1
ATOM 600 C C . ALA A 1 79 ? 2.932 5.531 16.266 1 98.19 79 ALA A C 1
ATOM 602 O O . ALA A 1 79 ? 3.354 5 17.297 1 98.19 79 ALA A O 1
ATOM 603 N N . GLY A 1 80 ? 3.764 5.82 15.305 1 96.12 80 GLY A N 1
ATOM 604 C CA . GLY A 1 80 ? 5.172 5.469 15.367 1 96.12 80 GLY A CA 1
ATOM 605 C C . GLY A 1 80 ? 5.449 4.039 14.953 1 96.12 80 GLY A C 1
ATOM 606 O O . GLY A 1 80 ? 6.523 3.502 15.227 1 96.12 80 GLY A O 1
ATOM 607 N N . THR A 1 81 ? 4.461 3.414 14.336 1 95.44 81 THR A N 1
ATOM 608 C CA . THR A 1 81 ? 4.578 2.035 13.875 1 95.44 81 THR A CA 1
ATOM 609 C C . THR A 1 81 ? 4.434 1.955 12.359 1 95.44 81 THR A C 1
ATOM 611 O O . THR A 1 81 ? 3.893 0.982 11.836 1 95.44 81 THR A O 1
ATOM 614 N N . GLU A 1 82 ? 4.871 2.998 11.703 1 95.88 82 GLU A N 1
ATOM 615 C CA . GLU A 1 82 ? 4.766 3.016 10.25 1 95.88 82 GLU A CA 1
ATOM 616 C C . GLU A 1 82 ? 5.512 1.841 9.625 1 95.88 82 GLU A C 1
ATOM 618 O O . GLU A 1 82 ? 6.598 1.477 10.086 1 95.88 82 GLU A O 1
ATOM 623 N N . GLN A 1 83 ? 4.871 1.241 8.68 1 97.12 83 GLN A N 1
ATOM 624 C CA . GLN A 1 83 ? 5.52 0.264 7.809 1 97.12 83 GLN A CA 1
ATOM 625 C C . GLN A 1 83 ? 5.984 0.908 6.508 1 97.12 83 GLN A C 1
ATOM 627 O O . GLN A 1 83 ? 5.199 1.567 5.82 1 97.12 83 GLN A O 1
ATOM 632 N N . ILE A 1 84 ? 7.234 0.737 6.207 1 98.38 84 ILE A N 1
ATOM 633 C CA . ILE A 1 84 ? 7.812 1.204 4.949 1 98.38 84 ILE A CA 1
ATOM 634 C C . ILE A 1 84 ? 8.422 0.027 4.191 1 98.38 84 ILE A C 1
ATOM 636 O O . ILE A 1 84 ? 9.367 -0.603 4.668 1 98.38 84 ILE A O 1
ATO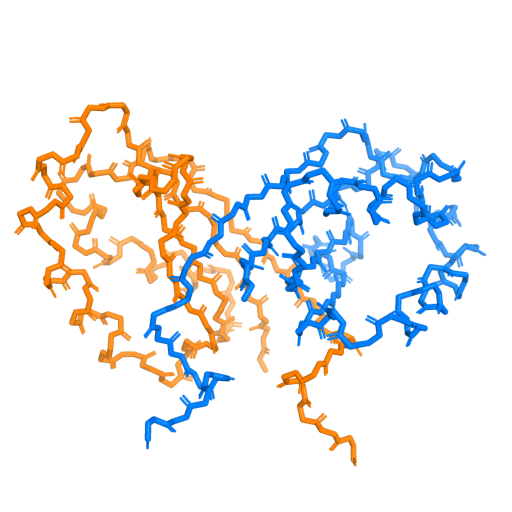M 640 N N . VAL A 1 85 ? 7.879 -0.213 3.031 1 97.94 85 VAL A N 1
ATOM 641 C CA . VAL A 1 85 ? 8.258 -1.412 2.291 1 97.94 85 VAL A CA 1
ATOM 642 C C . VAL A 1 85 ? 8.656 -1.035 0.865 1 97.94 85 VAL A C 1
ATOM 644 O O . VAL A 1 85 ? 7.902 -0.351 0.167 1 97.94 85 VAL A O 1
ATOM 647 N N . ALA A 1 86 ? 9.836 -1.498 0.448 1 98.69 86 ALA A N 1
ATOM 648 C CA . ALA A 1 86 ? 10.195 -1.378 -0.963 1 98.69 86 ALA A CA 1
ATOM 649 C C . ALA A 1 86 ? 9.383 -2.346 -1.82 1 98.69 86 ALA A C 1
ATOM 651 O O . ALA A 1 86 ? 9.156 -3.492 -1.43 1 98.69 86 ALA A O 1
ATOM 652 N N . ILE A 1 87 ? 8.977 -1.858 -3.004 1 98.56 87 ILE A N 1
ATOM 653 C CA . ILE A 1 87 ? 8.227 -2.744 -3.887 1 98.56 87 ILE A CA 1
ATOM 654 C C . ILE A 1 87 ? 8.719 -2.588 -5.32 1 98.56 87 ILE A C 1
ATOM 656 O O . ILE A 1 87 ? 9.375 -1.596 -5.652 1 98.56 87 ILE A O 1
ATOM 660 N N . ARG A 1 88 ? 8.477 -3.582 -6.102 1 97.69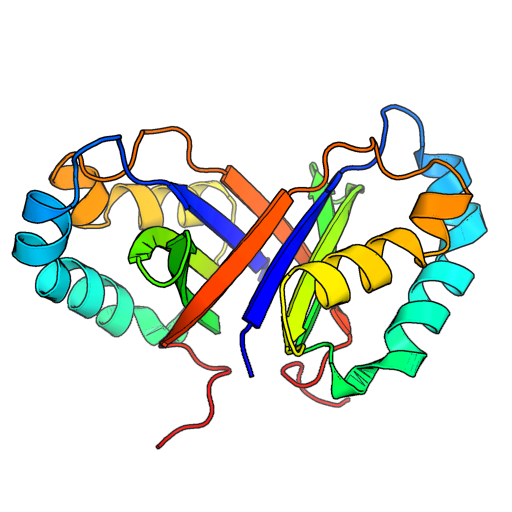 88 ARG A N 1
ATOM 661 C CA . ARG A 1 88 ? 8.727 -3.578 -7.539 1 97.69 88 ARG A CA 1
ATOM 662 C C . ARG A 1 88 ? 7.438 -3.812 -8.32 1 97.69 88 ARG A C 1
ATOM 664 O O . ARG A 1 88 ? 7.051 -4.957 -8.562 1 97.69 88 ARG A O 1
ATOM 671 N N . PRO A 1 89 ? 6.785 -2.701 -8.703 1 97.19 89 PRO A N 1
ATOM 672 C CA . PRO A 1 89 ? 5.543 -2.865 -9.469 1 97.19 89 PRO A CA 1
ATOM 673 C C . PRO A 1 89 ? 5.734 -3.691 -10.734 1 97.19 89 PRO A C 1
ATOM 675 O O . PRO A 1 89 ? 6.699 -3.482 -11.477 1 97.19 89 PRO A O 1
ATOM 678 N N . ALA A 1 90 ? 4.789 -4.566 -10.984 1 96.31 90 ALA A N 1
ATOM 679 C CA . ALA A 1 90 ? 4.926 -5.48 -12.117 1 96.31 90 ALA A CA 1
ATOM 680 C C . ALA A 1 90 ? 3.705 -5.402 -13.031 1 96.31 90 ALA A C 1
ATOM 682 O O . ALA A 1 90 ? 3.82 -5.578 -14.25 1 96.31 90 ALA A O 1
ATOM 683 N N . ILE A 1 91 ? 2.518 -5.145 -12.469 1 96.12 91 ILE A N 1
ATOM 684 C CA . ILE A 1 91 ? 1.303 -5.098 -13.273 1 96.12 91 ILE A CA 1
ATOM 685 C C . ILE A 1 91 ? 0.355 -4.039 -12.719 1 96.12 91 ILE A C 1
ATOM 687 O O . ILE A 1 91 ? 0.499 -3.609 -11.57 1 96.12 91 ILE A O 1
ATOM 691 N N . GLY A 1 92 ? -0.633 -3.66 -13.547 1 95.56 92 GLY A N 1
ATOM 692 C CA . GLY A 1 92 ? -1.693 -2.791 -13.07 1 95.56 92 GLY A CA 1
ATOM 693 C C . GLY A 1 92 ? -2.047 -1.683 -14.039 1 95.56 92 GLY A C 1
ATOM 694 O O . GLY A 1 92 ? -1.234 -1.319 -14.898 1 95.56 92 GLY A O 1
ATOM 695 N N . GLU A 1 93 ? -3.227 -1.121 -13.867 1 93.31 93 GLU A N 1
ATOM 696 C CA . GLU A 1 93 ? -3.803 -0.086 -14.727 1 93.31 93 GLU A CA 1
ATOM 697 C C . GLU A 1 93 ? -2.969 1.191 -14.68 1 93.31 93 GLU A C 1
ATOM 699 O O . GLU A 1 93 ? -2.869 1.908 -15.68 1 93.31 93 GLU A O 1
ATOM 704 N N . TRP A 1 94 ? -2.359 1.43 -13.578 1 92.5 94 TRP A N 1
ATOM 705 C CA . TRP A 1 94 ? -1.711 2.721 -13.367 1 92.5 94 TRP A CA 1
ATOM 706 C C . TRP A 1 94 ? -0.264 2.684 -13.852 1 92.5 94 TRP A C 1
ATOM 708 O O . TRP A 1 94 ? 0.427 3.705 -13.836 1 92.5 94 TRP A O 1
ATOM 718 N N . LEU A 1 95 ? 0.193 1.491 -14.227 1 90.81 95 LEU A N 1
ATOM 719 C CA . LEU A 1 95 ? 1.551 1.415 -14.758 1 90.81 95 LEU A CA 1
ATOM 720 C C . LEU A 1 95 ? 1.581 1.803 -16.234 1 90.81 95 LEU A C 1
ATOM 722 O O . LEU A 1 95 ? 0.633 1.524 -16.969 1 90.81 95 LEU A O 1
ATOM 726 N N . PRO A 1 96 ? 2.678 2.625 -16.516 1 78.44 96 PRO A N 1
ATOM 727 C CA . PRO A 1 96 ? 2.77 2.934 -17.953 1 78.44 96 PRO A CA 1
ATOM 728 C C . PRO A 1 96 ? 2.738 1.683 -18.828 1 78.44 96 PRO A C 1
ATOM 730 O O . PRO A 1 96 ? 3.264 0.637 -18.438 1 78.44 96 PRO A O 1
ATOM 733 N N . THR A 1 97 ? 1.785 1.575 -19.75 1 67.94 97 THR A N 1
ATOM 734 C CA . THR A 1 97 ? 1.748 0.502 -20.734 1 67.94 97 THR A CA 1
ATOM 735 C C . THR A 1 97 ? 3.037 0.473 -21.562 1 67.94 97 THR A C 1
ATOM 737 O O . THR A 1 97 ? 3.512 1.515 -22.016 1 67.94 97 THR A O 1
ATOM 740 N N . PRO A 1 98 ? 3.643 -0.798 -21.734 1 60.03 98 PRO A N 1
ATOM 741 C CA . PRO A 1 98 ? 4.805 -0.8 -22.625 1 60.03 98 PRO A CA 1
ATOM 742 C C . PRO A 1 98 ? 4.504 -0.182 -23.984 1 60.03 98 PRO A C 1
ATOM 744 O O . PRO A 1 98 ? 3.355 -0.198 -24.438 1 60.03 98 PRO A O 1
ATOM 747 N N . MET B 1 1 ? -15.945 2.629 -6.562 1 91.38 1 MET B N 1
ATOM 748 C CA . MET B 1 1 ? -15.672 1.488 -5.695 1 91.38 1 MET B CA 1
ATOM 749 C C . MET B 1 1 ? -14.484 1.773 -4.781 1 91.38 1 MET B C 1
ATOM 751 O O . MET B 1 1 ? -13.594 2.555 -5.133 1 91.38 1 MET B O 1
ATOM 755 N N . PRO B 1 2 ? -14.5 1.064 -3.621 1 95.5 2 PRO B N 1
ATOM 756 C CA . PRO B 1 2 ? -13.398 1.328 -2.689 1 95.5 2 PRO B CA 1
ATOM 757 C C . PRO B 1 2 ? -12.07 0.756 -3.174 1 95.5 2 PRO B C 1
ATOM 759 O O . PRO B 1 2 ? -12.047 -0.152 -4.008 1 95.5 2 PRO B O 1
ATOM 762 N N . TYR B 1 3 ? -11.031 1.396 -2.734 1 98.12 3 TYR B N 1
ATOM 763 C CA . TYR B 1 3 ? -9.68 0.89 -2.965 1 98.12 3 TYR B CA 1
ATOM 764 C C . TYR B 1 3 ? -9.156 0.169 -1.732 1 98.12 3 TYR B C 1
ATOM 766 O O . TYR B 1 3 ? -9.422 0.579 -0.601 1 98.12 3 TYR B O 1
ATOM 774 N N . PHE B 1 4 ? -8.383 -0.878 -1.964 1 98.75 4 PHE B N 1
ATOM 775 C CA . PHE B 1 4 ? -7.73 -1.613 -0.887 1 98.75 4 PHE B CA 1
ATOM 776 C C . PHE B 1 4 ? -6.242 -1.777 -1.17 1 98.75 4 PHE B C 1
ATOM 778 O O . PHE B 1 4 ? -5.848 -2.104 -2.293 1 98.75 4 PHE B O 1
ATOM 785 N N . LEU B 1 5 ? -5.457 -1.524 -0.202 1 98.81 5 LEU B N 1
ATOM 786 C CA . LEU B 1 5 ? -4.047 -1.906 -0.17 1 98.81 5 LEU B CA 1
ATOM 787 C C . LEU B 1 5 ? -3.861 -3.236 0.551 1 98.81 5 LEU B C 1
ATOM 789 O O . LEU B 1 5 ? -4.406 -3.441 1.638 1 98.81 5 LEU B O 1
ATOM 793 N N . ILE B 1 6 ? -3.121 -4.133 -0.06 1 98.75 6 ILE B N 1
ATOM 794 C CA . ILE B 1 6 ? -2.875 -5.453 0.507 1 98.75 6 ILE B CA 1
ATOM 795 C C . ILE B 1 6 ? -1.371 -5.707 0.588 1 98.75 6 ILE B C 1
ATOM 797 O O . ILE B 1 6 ? -0.655 -5.562 -0.406 1 98.75 6 ILE B O 1
ATOM 801 N N . LEU B 1 7 ? -0.858 -6.031 1.719 1 98.69 7 LEU B N 1
ATOM 802 C CA . LEU B 1 7 ? 0.497 -6.531 1.93 1 98.69 7 LEU B CA 1
ATOM 803 C C . LEU B 1 7 ? 0.477 -7.984 2.385 1 98.69 7 LEU B C 1
ATOM 805 O O . LEU B 1 7 ? -0.113 -8.312 3.418 1 98.69 7 LEU B O 1
ATOM 809 N N . ALA B 1 8 ? 1.049 -8.797 1.625 1 98.81 8 ALA B N 1
ATOM 810 C CA . ALA B 1 8 ? 1.085 -10.234 1.908 1 98.81 8 ALA B CA 1
ATOM 811 C C . ALA B 1 8 ? 2.523 -10.734 2.004 1 98.81 8 ALA B C 1
ATOM 813 O O . ALA B 1 8 ? 3.123 -11.117 0.996 1 98.81 8 ALA B O 1
ATOM 814 N N . PRO B 1 9 ? 3.082 -10.75 3.199 1 98.75 9 PRO B N 1
ATOM 815 C CA . PRO B 1 9 ? 4.449 -11.25 3.355 1 98.75 9 PRO B CA 1
ATOM 816 C C . PRO B 1 9 ? 4.551 -12.758 3.111 1 98.75 9 PRO B C 1
ATOM 818 O O . PRO B 1 9 ? 3.611 -13.5 3.406 1 98.75 9 PRO B O 1
ATOM 821 N N . ASP B 1 10 ? 5.684 -13.125 2.611 1 98.75 10 ASP B N 1
ATOM 822 C CA . ASP B 1 10 ? 5.988 -14.547 2.496 1 98.75 10 ASP B CA 1
ATOM 823 C C . ASP B 1 10 ? 6.352 -15.141 3.854 1 98.75 10 ASP B C 1
ATOM 825 O O . ASP B 1 10 ? 6.871 -14.445 4.727 1 98.75 10 ASP B O 1
ATOM 829 N N . ARG B 1 11 ? 6.094 -16.438 3.951 1 98.06 11 ARG B N 1
ATOM 830 C CA . ARG B 1 11 ? 6.656 -17.125 5.109 1 98.06 11 ARG B CA 1
ATOM 831 C C . ARG B 1 11 ? 8.172 -17.25 4.992 1 98.06 11 ARG B C 1
ATOM 833 O O . ARG B 1 11 ? 8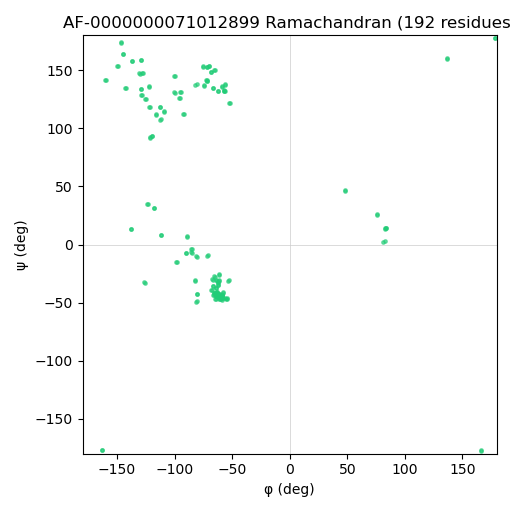.711 -17.266 3.885 1 98.06 11 ARG B O 1
ATOM 840 N N . PRO B 1 12 ? 8.789 -17.344 6.211 1 96.69 12 PRO B N 1
ATOM 841 C CA . PRO B 1 12 ? 10.234 -17.562 6.137 1 96.69 12 PRO B CA 1
ATOM 842 C C . PRO B 1 12 ? 10.602 -18.812 5.34 1 96.69 12 PRO B C 1
ATOM 844 O O . PRO B 1 12 ? 9.938 -19.859 5.477 1 96.69 12 PRO B O 1
ATOM 847 N N . GLY B 1 13 ? 11.57 -18.703 4.402 1 95.94 13 GLY B N 1
ATOM 848 C CA . GLY B 1 13 ? 12.086 -19.844 3.682 1 95.94 13 GLY B CA 1
ATOM 849 C C . GLY B 1 13 ? 11.25 -20.234 2.48 1 95.94 13 GLY B C 1
ATOM 850 O O . GLY B 1 13 ? 11.414 -21.312 1.919 1 95.94 13 GLY B O 1
ATOM 851 N N . ALA B 1 14 ? 10.352 -19.391 2.033 1 97.38 14 ALA B N 1
ATOM 852 C CA . ALA B 1 14 ? 9.398 -19.734 0.987 1 97.38 14 ALA B CA 1
ATOM 853 C C . ALA B 1 14 ? 9.961 -19.422 -0.397 1 97.38 14 ALA B C 1
ATOM 855 O O . ALA B 1 14 ? 9.266 -19.562 -1.403 1 97.38 14 ALA B O 1
ATOM 856 N N . LEU B 1 15 ? 11.195 -19.047 -0.482 1 96.31 15 LEU B N 1
ATOM 857 C CA . LEU B 1 15 ? 11.734 -18.516 -1.729 1 96.31 15 LEU B CA 1
ATOM 858 C C . LEU B 1 15 ? 11.625 -19.547 -2.85 1 96.31 15 LEU B C 1
ATOM 860 O O . LEU B 1 15 ? 11.211 -19.219 -3.963 1 96.31 15 LEU B O 1
ATOM 864 N N . ASP B 1 16 ? 12.008 -20.781 -2.621 1 97.31 16 ASP B N 1
ATOM 865 C CA . ASP B 1 16 ? 11.945 -21.812 -3.654 1 97.31 16 ASP B CA 1
ATOM 866 C C . ASP B 1 16 ? 10.508 -22.016 -4.141 1 97.31 16 ASP B C 1
ATOM 868 O O . ASP B 1 16 ? 10.266 -22.141 -5.344 1 97.31 16 ASP B O 1
ATOM 872 N N . LEU B 1 17 ? 9.594 -22.109 -3.211 1 98.25 17 LEU B N 1
ATOM 873 C CA . LEU B 1 17 ? 8.188 -22.234 -3.58 1 98.25 17 LEU B CA 1
ATOM 874 C C . LEU B 1 17 ? 7.723 -21.031 -4.375 1 98.25 17 LEU B C 1
ATOM 876 O O . LEU B 1 17 ? 6.961 -21.172 -5.336 1 98.25 17 LEU B O 1
ATOM 880 N N . ARG B 1 18 ? 8.156 -19.812 -3.922 1 98.62 18 ARG B N 1
ATOM 881 C CA . ARG B 1 18 ? 7.805 -18.594 -4.641 1 98.62 18 ARG B CA 1
ATOM 882 C C . ARG B 1 18 ? 8.25 -18.672 -6.098 1 98.62 18 ARG B C 1
ATOM 884 O O . ARG B 1 18 ? 7.469 -18.375 -7.004 1 98.62 18 ARG B O 1
ATOM 891 N N . ILE B 1 19 ? 9.445 -19.094 -6.34 1 98.06 19 ILE B N 1
ATOM 892 C CA . ILE B 1 19 ? 9.984 -19.188 -7.695 1 98.06 19 ILE B CA 1
ATOM 893 C C . ILE B 1 19 ? 9.18 -20.203 -8.5 1 98.06 19 ILE B C 1
ATOM 895 O O . ILE B 1 19 ? 8.805 -19.953 -9.641 1 98.06 19 ILE B O 1
ATOM 899 N N . ALA B 1 20 ? 8.883 -21.266 -7.906 1 98.56 20 ALA B N 1
ATOM 900 C CA . ALA B 1 20 ? 8.203 -22.375 -8.57 1 98.56 20 ALA B CA 1
ATOM 901 C C . ALA B 1 20 ? 6.781 -21.984 -8.977 1 98.56 20 ALA B C 1
ATOM 903 O O . ALA B 1 20 ? 6.25 -22.484 -9.969 1 98.56 20 ALA B O 1
ATOM 904 N N . HIS B 1 21 ? 6.145 -21.094 -8.227 1 98.75 21 HIS B N 1
ATOM 905 C CA . HIS B 1 21 ? 4.734 -20.797 -8.445 1 98.75 21 HIS B CA 1
ATOM 906 C C . HIS B 1 21 ? 4.547 -19.375 -8.977 1 98.75 21 HIS B C 1
ATOM 908 O O . HIS B 1 21 ? 3.42 -18.891 -9.07 1 98.75 21 HIS B O 1
ATOM 914 N N . ARG B 1 22 ? 5.609 -18.734 -9.297 1 98.62 22 ARG B N 1
ATOM 915 C CA . ARG B 1 22 ? 5.578 -17.328 -9.68 1 98.62 22 ARG B CA 1
ATOM 916 C C . ARG B 1 22 ? 4.672 -17.094 -10.883 1 98.62 22 ARG B C 1
ATOM 918 O O . ARG B 1 22 ? 3.854 -16.172 -10.891 1 98.62 22 ARG B O 1
ATOM 925 N N . GLN B 1 23 ? 4.84 -17.953 -11.883 1 98.5 23 GLN B N 1
ATOM 926 C CA . GLN B 1 23 ? 4.074 -17.734 -13.102 1 98.5 23 GLN B CA 1
ATOM 927 C C . GLN B 1 23 ? 2.576 -17.875 -12.844 1 98.5 23 GLN B C 1
ATOM 929 O O . GLN B 1 23 ? 1.773 -17.094 -13.367 1 98.5 23 GLN B O 1
ATOM 934 N N . ASP B 1 24 ? 2.164 -18.875 -12.062 1 98.75 24 ASP B N 1
ATOM 935 C CA . ASP B 1 24 ? 0.759 -19.031 -11.703 1 98.75 24 ASP B CA 1
ATOM 936 C C . ASP B 1 24 ? 0.229 -17.797 -10.984 1 98.75 24 ASP B C 1
ATOM 938 O O . ASP B 1 24 ? -0.893 -17.359 -11.242 1 98.75 24 ASP B O 1
ATOM 942 N N . HIS B 1 25 ? 1.012 -17.297 -10.062 1 98.75 25 HIS B N 1
ATOM 943 C CA . HIS B 1 25 ? 0.701 -16.078 -9.32 1 98.75 25 HIS B CA 1
ATOM 944 C C . HIS B 1 25 ? 0.531 -14.891 -10.258 1 98.75 25 HIS B C 1
ATOM 946 O O . HIS B 1 25 ? -0.471 -14.172 -10.188 1 98.75 25 HIS B O 1
ATOM 952 N N . LEU B 1 26 ? 1.456 -14.742 -11.156 1 98.19 26 LEU B N 1
ATOM 953 C CA . LEU B 1 26 ? 1.409 -13.625 -12.094 1 98.19 26 LEU B CA 1
ATOM 954 C C . LEU B 1 26 ? 0.205 -13.742 -13.023 1 98.19 26 LEU B C 1
ATOM 956 O O . LEU B 1 26 ? -0.485 -12.758 -13.281 1 98.19 26 LEU B O 1
ATOM 960 N N . ASP B 1 27 ? -0.063 -14.945 -13.547 1 98.44 27 ASP B N 1
ATOM 961 C CA . ASP B 1 27 ? -1.193 -15.172 -14.445 1 98.44 27 ASP B CA 1
ATOM 962 C C . ASP B 1 27 ? -2.518 -14.891 -13.742 1 98.44 27 ASP B C 1
ATOM 964 O O . ASP B 1 27 ? -3.438 -14.328 -14.336 1 98.44 27 ASP B O 1
ATOM 968 N N . TYR B 1 28 ? -2.59 -15.336 -12.555 1 98.75 28 TYR B N 1
ATOM 969 C CA . TYR B 1 28 ? -3.791 -15.133 -11.758 1 98.75 28 TYR B CA 1
ATOM 970 C C . TYR B 1 28 ? -4.156 -13.656 -11.688 1 98.75 28 TYR B C 1
ATOM 972 O O . TYR B 1 28 ? -5.305 -13.281 -11.93 1 98.75 28 TYR B O 1
ATOM 980 N N . TRP B 1 29 ? -3.207 -12.805 -11.43 1 98.31 29 TRP B N 1
ATOM 981 C CA . TRP B 1 29 ? -3.461 -11.383 -11.242 1 98.31 29 TRP B CA 1
ATOM 982 C C . TRP B 1 29 ? -3.561 -10.672 -12.594 1 98.31 29 TRP B C 1
ATOM 984 O O . TRP B 1 29 ? -4.312 -9.711 -12.734 1 98.31 29 TRP B O 1
ATOM 994 N N . ALA B 1 30 ? -2.816 -11.18 -13.57 1 96.88 30 ALA B N 1
ATOM 995 C CA . ALA B 1 30 ? -2.936 -10.609 -14.914 1 96.88 30 ALA B CA 1
ATOM 996 C C . ALA B 1 30 ? -4.348 -10.797 -15.469 1 96.88 30 ALA B C 1
ATOM 998 O O . ALA B 1 30 ? -4.844 -9.953 -16.219 1 96.88 30 ALA B O 1
ATOM 999 N N . ALA B 1 31 ? -4.949 -11.852 -15.094 1 97.69 31 ALA B N 1
ATOM 1000 C CA . ALA B 1 31 ? -6.305 -12.141 -15.547 1 97.69 31 ALA B CA 1
ATOM 1001 C C . ALA B 1 31 ? -7.316 -11.211 -14.891 1 97.69 31 ALA B C 1
ATOM 1003 O O . ALA B 1 31 ? -8.484 -11.18 -15.273 1 97.69 31 ALA B O 1
ATOM 1004 N N . ARG B 1 32 ? -6.906 -10.453 -13.914 1 97.12 32 ARG B N 1
ATOM 1005 C CA . ARG B 1 32 ? -7.766 -9.562 -13.148 1 97.12 32 ARG B CA 1
ATOM 1006 C C . ARG B 1 32 ? -7.25 -8.125 -13.203 1 97.12 32 ARG B C 1
ATOM 1008 O O . ARG B 1 32 ? -7.324 -7.395 -12.211 1 97.12 32 ARG B O 1
ATOM 1015 N N . ARG B 1 33 ? -6.73 -7.762 -14.25 1 94.25 33 ARG B N 1
ATOM 1016 C CA . ARG B 1 33 ? -6.082 -6.465 -14.414 1 94.25 33 ARG B CA 1
ATOM 1017 C C . ARG B 1 33 ? -7.074 -5.324 -14.195 1 94.25 33 ARG B C 1
ATOM 1019 O O . ARG B 1 33 ? -6.688 -4.227 -13.789 1 94.25 33 ARG B O 1
ATOM 1026 N N . ASP B 1 34 ? -8.32 -5.605 -14.438 1 94.88 34 ASP B N 1
ATOM 1027 C CA . ASP B 1 34 ? -9.344 -4.574 -14.305 1 94.88 34 ASP B CA 1
ATOM 1028 C C . ASP B 1 34 ? -9.477 -4.117 -12.852 1 94.88 34 ASP B C 1
ATOM 1030 O O . ASP B 1 34 ? -9.883 -2.982 -12.586 1 94.88 34 ASP B O 1
ATOM 1034 N N . VAL B 1 35 ? -9.172 -4.969 -11.914 1 97.62 35 VAL B N 1
ATOM 1035 C CA . VAL B 1 35 ? -9.32 -4.617 -10.5 1 97.62 35 VAL B CA 1
ATOM 1036 C C . VAL B 1 35 ? -7.973 -4.184 -9.938 1 97.62 35 VAL B C 1
ATOM 1038 O O . VAL B 1 35 ? -7.91 -3.578 -8.867 1 97.62 35 VAL B O 1
ATOM 1041 N N . VAL B 1 36 ? -6.84 -4.484 -10.672 1 98.31 36 VAL B N 1
ATOM 1042 C CA . VAL B 1 36 ? -5.504 -4.207 -10.164 1 98.31 36 VAL B CA 1
ATOM 1043 C C . VAL B 1 36 ? -5.043 -2.828 -10.625 1 98.31 36 VAL B C 1
ATOM 1045 O O . VAL B 1 36 ? -4.84 -2.607 -11.82 1 98.31 36 VAL B O 1
ATOM 1048 N N . LYS B 1 37 ? -4.914 -1.936 -9.742 1 97.81 37 LYS B N 1
ATOM 1049 C CA . LYS B 1 37 ? -4.383 -0.616 -10.07 1 97.81 37 LYS B CA 1
ATOM 1050 C C . LYS B 1 37 ? -2.857 -0.643 -10.141 1 97.81 37 LYS B C 1
ATOM 1052 O O . LYS B 1 37 ? -2.266 -0.069 -11.062 1 97.81 37 LYS B O 1
ATOM 1057 N N . VAL B 1 38 ? -2.23 -1.312 -9.219 1 97.88 38 VAL B N 1
ATOM 1058 C CA . VAL B 1 38 ? -0.804 -1.617 -9.242 1 97.88 38 VAL B CA 1
ATOM 1059 C C . VAL B 1 38 ? -0.508 -2.787 -8.305 1 97.88 38 VAL B C 1
ATOM 1061 O O . VAL B 1 38 ? -1.1 -2.893 -7.23 1 97.88 38 VAL B O 1
ATOM 1064 N N . ALA B 1 39 ? 0.391 -3.656 -8.703 1 98.44 39 ALA B N 1
ATOM 1065 C CA . ALA B 1 39 ? 0.829 -4.781 -7.883 1 98.44 39 ALA B CA 1
ATOM 1066 C C . ALA B 1 39 ? 2.277 -5.152 -8.188 1 98.44 39 ALA B C 1
ATOM 1068 O O . ALA B 1 39 ? 2.764 -4.918 -9.297 1 98.44 39 ALA B O 1
ATOM 1069 N N . GLY B 1 40 ? 2.908 -5.719 -7.207 1 98.19 40 GLY B N 1
ATOM 1070 C CA . GLY B 1 40 ? 4.289 -6.145 -7.371 1 98.19 40 GLY B CA 1
ATOM 1071 C C . GLY B 1 40 ? 4.879 -6.75 -6.113 1 98.19 40 GLY B C 1
ATOM 1072 O O . GLY B 1 40 ? 4.215 -6.809 -5.074 1 98.19 40 GLY B O 1
ATOM 1073 N N . ALA B 1 41 ? 6.133 -7.207 -6.211 1 98.56 41 ALA B N 1
ATOM 1074 C CA . ALA B 1 41 ? 6.824 -7.879 -5.113 1 98.56 41 ALA B CA 1
ATOM 1075 C C . ALA B 1 41 ? 7.25 -6.883 -4.043 1 98.56 41 ALA B C 1
ATOM 1077 O O . ALA B 1 41 ? 7.691 -5.773 -4.355 1 98.56 41 ALA B O 1
ATOM 1078 N N . MET B 1 42 ? 7.055 -7.238 -2.754 1 98.62 42 MET B N 1
ATOM 1079 C CA . MET B 1 42 ? 7.773 -6.609 -1.649 1 98.62 42 MET B CA 1
ATOM 1080 C C . MET B 1 42 ? 9.234 -7.051 -1.63 1 98.62 42 MET B C 1
ATOM 1082 O O . MET B 1 42 ? 9.539 -8.219 -1.865 1 98.62 42 MET B O 1
ATOM 1086 N N . LEU B 1 43 ? 10.102 -6.141 -1.318 1 98.06 43 LEU B N 1
ATOM 1087 C CA . LEU B 1 43 ? 11.523 -6.449 -1.437 1 98.06 43 LEU B CA 1
ATOM 1088 C C . LEU B 1 43 ? 12.234 -6.262 -0.1 1 98.06 43 LEU B C 1
ATOM 1090 O O . LEU B 1 43 ? 11.945 -5.309 0.631 1 98.06 43 LEU B O 1
ATOM 1094 N N . ASP B 1 44 ? 13.062 -7.156 0.255 1 95.62 44 ASP B N 1
ATOM 1095 C CA . ASP B 1 44 ? 14.117 -7.023 1.254 1 95.62 44 ASP B CA 1
ATOM 1096 C C . ASP B 1 44 ? 15.5 -7.09 0.605 1 95.62 44 ASP B C 1
ATOM 1098 O O . ASP B 1 44 ? 15.938 -8.164 0.178 1 95.62 44 ASP B O 1
ATOM 1102 N N . GLU B 1 45 ? 16.172 -5.941 0.541 1 91.44 45 GLU B N 1
ATOM 1103 C CA . GLU B 1 45 ? 17.438 -5.855 -0.164 1 91.44 45 GLU B CA 1
ATOM 1104 C C . GLU B 1 45 ? 17.359 -6.496 -1.546 1 91.44 45 GLU B C 1
ATOM 1106 O O . GLU B 1 45 ? 18.172 -7.344 -1.896 1 91.44 45 GLU B O 1
ATOM 1111 N N . ASP B 1 46 ? 16.438 -6.293 -2.318 1 91.44 46 ASP B N 1
ATOM 1112 C CA . ASP B 1 46 ? 16.234 -6.652 -3.717 1 91.44 46 ASP B CA 1
ATOM 1113 C C . ASP B 1 46 ? 15.719 -8.086 -3.844 1 91.44 46 ASP B C 1
ATOM 1115 O O . ASP B 1 46 ? 15.555 -8.602 -4.953 1 91.44 46 ASP B O 1
ATOM 1119 N N . ARG B 1 47 ? 15.5 -8.688 -2.713 1 95.25 47 ARG B N 1
ATOM 1120 C CA . ARG B 1 47 ? 14.961 -10.039 -2.732 1 95.25 47 ARG B CA 1
ATOM 1121 C C . ARG B 1 47 ? 13.461 -10.023 -2.457 1 95.25 47 ARG B C 1
ATOM 1123 O O . ARG B 1 47 ? 13.008 -9.445 -1.467 1 95.25 47 ARG B O 1
ATOM 1130 N N . PRO B 1 48 ? 12.727 -10.727 -3.307 1 98.12 48 PRO B N 1
ATOM 1131 C CA . PRO B 1 48 ? 11.289 -10.797 -3.033 1 98.12 48 PRO B CA 1
ATOM 1132 C C . PRO B 1 48 ? 10.977 -11.484 -1.705 1 98.12 48 PRO B C 1
ATOM 1134 O O . PRO B 1 48 ? 11.531 -12.547 -1.408 1 98.12 48 PRO B O 1
ATOM 1137 N N . CYS B 1 49 ? 10.117 -10.836 -0.925 1 98.06 49 CYS B N 1
ATOM 1138 C CA . CYS B 1 49 ? 9.789 -11.375 0.388 1 98.06 49 CYS B CA 1
ATOM 1139 C C . CYS B 1 49 ? 8.289 -11.258 0.666 1 98.06 49 CYS B C 1
ATOM 1141 O O . CYS B 1 49 ? 7.855 -11.383 1.812 1 98.06 49 CYS B O 1
ATOM 1143 N N . GLY B 1 50 ? 7.484 -10.984 -0.269 1 98.69 50 GLY B N 1
ATOM 1144 C CA . GLY B 1 50 ? 6.043 -10.805 -0.197 1 98.69 50 GLY B CA 1
ATOM 1145 C C . GLY B 1 50 ? 5.461 -10.164 -1.445 1 98.69 50 GLY B C 1
ATOM 1146 O O . GLY B 1 50 ? 6.16 -9.992 -2.443 1 98.69 50 GLY B O 1
ATOM 1147 N N . SER B 1 51 ? 4.191 -9.914 -1.432 1 98.88 51 SER B N 1
ATOM 1148 C CA . SER B 1 51 ? 3.475 -9.289 -2.535 1 98.88 51 SER B CA 1
ATOM 1149 C C . SER B 1 51 ? 2.611 -8.133 -2.045 1 98.88 51 SER B C 1
ATOM 1151 O O . SER B 1 51 ? 2.143 -8.141 -0.905 1 98.88 51 SER B O 1
ATOM 1153 N N . SER B 1 52 ? 2.492 -7.219 -2.836 1 98.81 52 SER B N 1
ATOM 1154 C CA . SER B 1 52 ? 1.653 -6.059 -2.537 1 98.81 52 SER B CA 1
ATOM 1155 C C . SER B 1 52 ? 0.667 -5.785 -3.668 1 98.81 52 SER B C 1
ATOM 1157 O O . SER B 1 52 ? 0.972 -6.031 -4.836 1 98.81 52 SER B O 1
ATOM 1159 N N . PHE B 1 53 ? -0.49 -5.273 -3.303 1 98.75 53 PHE B N 1
ATOM 1160 C CA . PHE B 1 53 ? -1.544 -4.973 -4.266 1 98.75 53 PHE B CA 1
ATOM 1161 C C . PHE B 1 53 ? -2.285 -3.699 -3.879 1 98.75 53 PHE B C 1
ATOM 1163 O O . PHE B 1 53 ? -2.58 -3.479 -2.703 1 98.75 53 PHE B O 1
ATOM 1170 N N . LEU B 1 54 ? -2.514 -2.871 -4.793 1 98.69 54 LEU B N 1
ATOM 1171 C CA . LEU B 1 54 ? -3.564 -1.859 -4.754 1 98.69 54 LEU B CA 1
ATOM 1172 C C . LEU B 1 54 ? -4.676 -2.193 -5.742 1 98.69 54 LEU B C 1
ATOM 1174 O O . LEU B 1 54 ? -4.457 -2.178 -6.957 1 98.69 54 LEU B O 1
ATOM 1178 N N . ILE B 1 55 ? -5.848 -2.465 -5.18 1 98.75 55 ILE B N 1
ATOM 1179 C CA . ILE B 1 55 ? -6.934 -2.943 -6.027 1 98.75 55 ILE B CA 1
ATOM 1180 C C . ILE B 1 55 ? -8.188 -2.109 -5.777 1 98.75 55 ILE B C 1
ATOM 1182 O O . ILE B 1 55 ? -8.297 -1.431 -4.754 1 98.75 55 ILE B O 1
ATOM 1186 N N . GLU B 1 56 ? -9.031 -2.129 -6.699 1 98.25 56 GLU B N 1
ATOM 1187 C CA . GLU B 1 56 ? -10.367 -1.55 -6.609 1 98.25 56 GLU B CA 1
ATOM 1188 C C . GLU B 1 56 ? -11.445 -2.623 -6.727 1 98.25 56 GLU B C 1
ATOM 1190 O O . GLU B 1 56 ? -11.57 -3.271 -7.77 1 98.25 56 GLU B O 1
ATOM 1195 N N . THR B 1 57 ? -12.156 -2.865 -5.645 1 97.81 57 THR B N 1
ATOM 1196 C CA . THR B 1 57 ? -13.18 -3.906 -5.648 1 97.81 57 THR B CA 1
ATOM 1197 C C . THR B 1 57 ? -14.344 -3.523 -4.746 1 97.81 57 THR B C 1
ATOM 1199 O O . THR B 1 57 ? -14.312 -2.482 -4.086 1 97.81 57 THR B O 1
ATOM 1202 N N . SER B 1 58 ? -15.422 -4.27 -4.719 1 97.44 58 SER B N 1
ATOM 1203 C CA . SER B 1 58 ? -16.719 -3.861 -4.188 1 97.44 58 SER B CA 1
ATOM 1204 C C . SER B 1 58 ? -16.656 -3.623 -2.684 1 97.44 58 SER B C 1
ATOM 1206 O O . SER B 1 58 ? -17.297 -2.715 -2.162 1 97.44 58 SER B O 1
ATOM 1208 N N . ASP B 1 59 ? -15.961 -4.488 -1.953 1 97.12 59 ASP B N 1
ATOM 1209 C CA . ASP B 1 59 ? -15.891 -4.387 -0.499 1 97.12 59 ASP B CA 1
ATOM 1210 C C . ASP B 1 59 ? -14.727 -5.211 0.049 1 97.12 59 ASP B C 1
ATOM 1212 O O . ASP B 1 59 ? -13.953 -5.789 -0.717 1 97.12 59 ASP B O 1
ATOM 1216 N N . LEU B 1 60 ? -14.617 -5.238 1.373 1 97.25 60 LEU B N 1
ATOM 1217 C CA . LEU B 1 60 ? -13.523 -5.9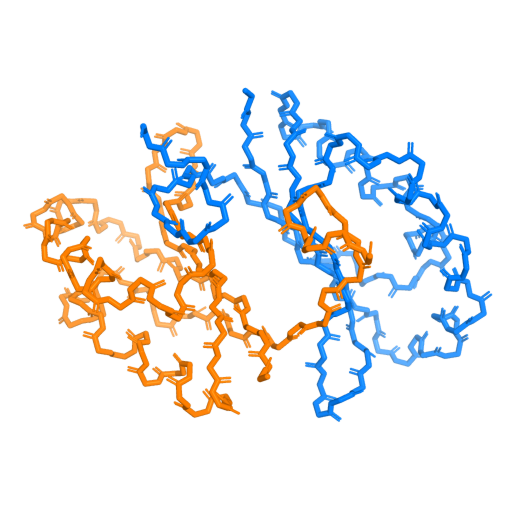34 2.049 1 97.25 60 LEU B CA 1
ATOM 1218 C C . LEU B 1 60 ? -13.578 -7.43 1.768 1 97.25 60 LEU B C 1
ATOM 1220 O O . LEU B 1 60 ? -12.539 -8.062 1.544 1 97.25 60 LEU B O 1
ATOM 1224 N N . ALA B 1 61 ? -14.75 -8.023 1.82 1 98.06 61 ALA B N 1
ATOM 1225 C CA . ALA B 1 61 ? -14.898 -9.453 1.575 1 98.06 61 ALA B CA 1
ATOM 1226 C C . ALA B 1 61 ? -14.375 -9.828 0.194 1 98.06 61 ALA B C 1
ATOM 1228 O O . ALA B 1 61 ? -13.727 -10.867 0.033 1 98.06 61 ALA B O 1
ATOM 1229 N N . ALA B 1 62 ? -14.648 -9.016 -0.806 1 98.25 62 ALA B N 1
ATOM 1230 C CA . ALA B 1 62 ? -14.164 -9.258 -2.162 1 98.25 62 ALA B CA 1
ATOM 1231 C C . ALA B 1 62 ? -12.641 -9.195 -2.217 1 98.25 62 ALA B C 1
ATOM 1233 O O . ALA B 1 62 ? -12 -10.031 -2.867 1 98.25 62 ALA B O 1
ATOM 1234 N N . ALA B 1 63 ? -12 -8.219 -1.594 1 98.5 63 ALA B N 1
ATOM 1235 C CA . ALA B 1 63 ? -10.539 -8.109 -1.536 1 98.5 63 ALA B CA 1
ATOM 1236 C C . ALA B 1 63 ? -9.922 -9.344 -0.885 1 98.5 63 ALA B C 1
ATOM 1238 O O . ALA B 1 63 ? -8.938 -9.891 -1.383 1 98.5 63 ALA B O 1
ATOM 1239 N N . GLN B 1 64 ? -10.562 -9.773 0.205 1 98.5 64 GLN B N 1
ATOM 1240 C CA . GLN B 1 64 ? -10.094 -10.961 0.916 1 98.5 64 GLN B CA 1
ATOM 1241 C C . GLN B 1 64 ? -10.188 -12.203 0.036 1 98.5 64 GLN B C 1
ATOM 1243 O O . GLN B 1 64 ? -9.281 -13.047 0.039 1 98.5 64 GLN B O 1
ATOM 1248 N N . ALA B 1 65 ? -11.242 -12.281 -0.68 1 98.5 65 ALA B N 1
ATOM 1249 C CA . ALA B 1 65 ? -11.438 -13.422 -1.569 1 98.5 65 ALA B CA 1
ATOM 1250 C C . ALA B 1 65 ? -10.375 -13.453 -2.66 1 98.5 65 ALA B C 1
ATOM 1252 O O . ALA B 1 65 ? -9.922 -14.531 -3.059 1 98.5 65 ALA B O 1
ATOM 1253 N N . LEU B 1 66 ? -9.984 -12.336 -3.162 1 98.69 66 LEU B N 1
ATOM 1254 C CA . LEU B 1 66 ? -8.961 -12.273 -4.199 1 98.69 66 LEU B CA 1
ATOM 1255 C C . LEU B 1 66 ? -7.629 -12.797 -3.676 1 98.69 66 LEU B C 1
ATOM 1257 O O . LEU B 1 66 ? -6.953 -13.57 -4.355 1 98.69 66 LEU B O 1
ATOM 1261 N N . ILE B 1 67 ? -7.23 -12.391 -2.48 1 98.69 67 ILE B N 1
ATOM 1262 C CA . ILE B 1 67 ? -5.969 -12.852 -1.912 1 98.69 67 ILE B CA 1
ATOM 1263 C C . ILE B 1 67 ? -6.059 -14.344 -1.599 1 98.69 67 ILE B C 1
ATOM 1265 O O . ILE B 1 67 ? -5.102 -15.094 -1.814 1 98.69 67 ILE B O 1
ATOM 1269 N N . ALA B 1 68 ? -7.242 -14.766 -1.088 1 98.38 68 ALA B N 1
ATOM 1270 C CA . ALA B 1 68 ? -7.449 -16.172 -0.771 1 98.38 68 ALA B CA 1
ATOM 1271 C C . ALA B 1 68 ? -7.32 -17.047 -2.021 1 98.38 68 ALA B C 1
ATOM 1273 O O . ALA B 1 68 ? -6.898 -18.203 -1.943 1 98.38 68 ALA B O 1
ATOM 1274 N N . GLY B 1 69 ? -7.676 -16.516 -3.184 1 98.56 69 GLY B N 1
ATOM 1275 C CA . GLY B 1 69 ? -7.668 -17.266 -4.438 1 98.56 69 GLY B CA 1
ATOM 1276 C C . GLY B 1 69 ? -6.312 -17.266 -5.117 1 98.56 69 GLY B C 1
ATOM 1277 O O . GLY B 1 69 ? -6.117 -17.953 -6.121 1 98.56 69 GLY B O 1
ATOM 1278 N N . ASP B 1 70 ? -5.324 -16.5 -4.609 1 98.81 70 ASP B N 1
ATOM 1279 C CA . ASP B 1 70 ? -3.994 -16.406 -5.195 1 98.81 70 ASP B CA 1
ATOM 1280 C C . ASP B 1 70 ? -3.242 -17.719 -5.098 1 98.81 70 ASP B C 1
ATOM 1282 O O . ASP B 1 70 ? -3.189 -18.344 -4.027 1 98.81 70 ASP B O 1
ATOM 1286 N N . PRO B 1 71 ? -2.572 -18.188 -6.16 1 98.88 71 PRO B N 1
ATOM 1287 C CA . PRO B 1 71 ? -1.77 -19.406 -6.129 1 98.88 71 PRO B CA 1
ATOM 1288 C C . PRO B 1 71 ? -0.739 -19.406 -5 1 98.88 71 PRO B C 1
ATOM 1290 O O . PRO B 1 71 ? -0.414 -20.469 -4.457 1 98.88 71 PRO B O 1
ATOM 1293 N N . PHE B 1 72 ? -0.176 -18.25 -4.582 1 98.94 72 PHE B N 1
ATOM 1294 C CA . PHE B 1 72 ? 0.775 -18.172 -3.479 1 98.94 72 PHE B CA 1
ATOM 1295 C C . PHE B 1 72 ? 0.108 -18.531 -2.158 1 98.94 72 PHE B C 1
ATOM 1297 O O . PHE B 1 72 ? 0.74 -19.125 -1.279 1 98.94 72 PHE B O 1
ATOM 1304 N N . THR B 1 73 ? -1.188 -18.141 -1.999 1 98.75 73 THR B N 1
ATOM 1305 C CA . THR B 1 73 ? -1.928 -18.547 -0.812 1 98.75 73 THR B CA 1
ATOM 1306 C C . THR B 1 73 ? -2.1 -20.062 -0.787 1 98.75 73 THR B C 1
ATOM 1308 O O . THR B 1 73 ? -1.809 -20.719 0.222 1 98.75 73 THR B O 1
ATOM 1311 N N . ALA B 1 74 ? -2.5 -20.672 -1.9 1 98.25 74 ALA B N 1
ATOM 1312 C CA . ALA B 1 74 ? -2.738 -22.109 -2.012 1 98.25 74 ALA B CA 1
ATOM 1313 C C . ALA B 1 74 ? -1.455 -22.891 -1.764 1 98.25 74 ALA B C 1
ATOM 1315 O O . ALA B 1 74 ? -1.488 -23.969 -1.159 1 98.25 74 ALA B O 1
ATOM 1316 N N . ALA B 1 75 ? -0.344 -22.344 -2.188 1 98.44 75 ALA B N 1
ATOM 1317 C CA . ALA B 1 75 ? 0.938 -23.031 -2.102 1 98.44 75 ALA B CA 1
ATOM 1318 C C . ALA B 1 75 ? 1.576 -22.828 -0.729 1 98.44 75 ALA B C 1
ATOM 1320 O O . ALA B 1 75 ? 2.648 -23.375 -0.453 1 98.44 75 ALA B O 1
ATOM 1321 N N . GLY B 1 76 ? 0.963 -22.031 0.118 1 98.19 76 GLY B N 1
ATOM 1322 C CA . GLY B 1 76 ? 1.484 -21.781 1.454 1 98.19 76 GLY B CA 1
ATOM 1323 C C . GLY B 1 76 ? 2.674 -20.844 1.468 1 98.19 76 GLY B C 1
ATOM 1324 O O . GLY B 1 76 ? 3.555 -20.969 2.324 1 98.19 76 GLY B O 1
ATOM 1325 N N . ILE B 1 77 ? 2.787 -20.016 0.516 1 98.81 77 ILE B N 1
ATOM 1326 C CA . ILE B 1 77 ? 3.904 -19.078 0.409 1 98.81 77 ILE B CA 1
ATOM 1327 C C . ILE B 1 77 ? 3.656 -17.875 1.312 1 98.81 77 ILE B C 1
ATOM 1329 O O . ILE B 1 77 ? 4.555 -17.453 2.039 1 98.81 77 ILE B O 1
ATOM 1333 N N . PHE B 1 78 ? 2.445 -17.281 1.227 1 98.81 78 PHE B N 1
ATOM 1334 C CA . PHE B 1 78 ? 2.119 -16.188 2.131 1 98.81 78 PHE B CA 1
ATOM 1335 C C . PHE B 1 78 ? 2.053 -16.672 3.572 1 98.81 78 PHE B C 1
ATOM 1337 O O . PHE B 1 78 ? 1.635 -17.797 3.832 1 98.81 78 PHE B O 1
ATOM 1344 N N . ALA B 1 79 ? 2.367 -15.828 4.496 1 98.25 79 ALA B N 1
ATOM 1345 C CA . ALA B 1 79 ? 2.518 -16.172 5.906 1 98.25 79 ALA B CA 1
ATOM 1346 C C . ALA B 1 79 ? 1.162 -16.25 6.602 1 98.25 79 ALA B C 1
ATOM 1348 O O . ALA B 1 79 ? 1.065 -16.719 7.742 1 98.25 79 ALA B O 1
ATOM 1349 N N . GLY B 1 80 ? 0.087 -15.82 5.996 1 96.25 80 GLY B N 1
ATOM 1350 C CA . GLY B 1 80 ? -1.218 -15.797 6.637 1 96.25 80 GLY B CA 1
ATOM 1351 C C . GLY B 1 80 ? -1.432 -14.57 7.508 1 96.25 80 GLY B C 1
ATOM 1352 O O . GLY B 1 80 ? -2.338 -14.547 8.344 1 96.25 80 GLY B O 1
ATOM 1353 N N . THR B 1 81 ? -0.555 -13.586 7.344 1 95.62 81 THR B N 1
ATOM 1354 C CA . THR B 1 81 ? -0.629 -12.344 8.109 1 95.62 81 THR B CA 1
ATOM 1355 C C . THR B 1 81 ? -0.853 -11.148 7.188 1 95.62 81 THR B C 1
ATOM 1357 O O . THR B 1 81 ? -0.355 -10.055 7.453 1 95.62 81 THR B O 1
ATOM 1360 N N . GLU B 1 82 ? -1.554 -11.414 6.102 1 96.06 82 GLU B N 1
ATOM 1361 C CA . GLU B 1 82 ? -1.81 -10.328 5.152 1 96.06 82 GLU B CA 1
ATOM 1362 C C . GLU B 1 82 ? -2.555 -9.18 5.82 1 96.06 82 GLU B C 1
ATOM 1364 O O . GLU B 1 82 ? -3.451 -9.398 6.637 1 96.06 82 GLU B O 1
ATOM 1369 N N . GLN B 1 83 ? -2.098 -7.992 5.527 1 97.19 83 GLN B N 1
ATOM 1370 C CA . GLN B 1 83 ? -2.828 -6.773 5.867 1 97.19 83 GLN B CA 1
ATOM 1371 C C . GLN B 1 83 ? -3.668 -6.289 4.691 1 97.19 83 GLN B C 1
ATOM 1373 O O . GLN B 1 83 ? -3.154 -6.125 3.582 1 97.19 83 GLN B O 1
ATOM 1378 N N . ILE B 1 84 ? -4.93 -6.098 4.93 1 98.38 84 ILE B N 1
ATOM 1379 C CA . ILE B 1 84 ? -5.848 -5.543 3.941 1 98.38 84 ILE B CA 1
ATOM 1380 C C . ILE B 1 84 ? -6.492 -4.273 4.492 1 98.38 84 ILE B C 1
ATOM 1382 O O . ILE B 1 84 ? -7.211 -4.316 5.488 1 98.38 84 ILE B O 1
ATOM 1386 N N . VAL B 1 85 ? -6.234 -3.188 3.807 1 98 85 VAL B N 1
ATOM 1387 C CA . VAL B 1 85 ? -6.648 -1.89 4.332 1 98 85 VAL B CA 1
ATOM 1388 C C . VAL B 1 85 ? -7.418 -1.121 3.258 1 98 85 VAL B C 1
ATOM 1390 O O . VAL B 1 85 ? -6.938 -0.963 2.135 1 98 85 VAL B O 1
ATOM 1393 N N . ALA B 1 86 ? -8.594 -0.638 3.627 1 98.69 86 ALA B N 1
ATOM 1394 C CA . ALA B 1 86 ? -9.305 0.288 2.748 1 98.69 86 ALA B CA 1
ATOM 1395 C C . ALA B 1 86 ? -8.625 1.655 2.732 1 98.69 86 ALA B C 1
ATOM 1397 O O . ALA B 1 86 ? -8.188 2.148 3.773 1 98.69 86 ALA B O 1
ATOM 1398 N N . ILE B 1 87 ? -8.578 2.252 1.537 1 98.56 87 ILE B N 1
ATOM 1399 C CA . ILE B 1 87 ? -7.973 3.578 1.457 1 98.56 87 ILE B CA 1
ATOM 1400 C C . ILE B 1 87 ? -8.82 4.48 0.568 1 98.56 87 ILE B C 1
ATOM 1402 O O . ILE B 1 87 ? -9.648 3.998 -0.215 1 98.56 87 ILE B O 1
ATOM 1406 N N . ARG B 1 88 ? -8.672 5.746 0.759 1 97.69 88 ARG B N 1
ATOM 1407 C CA . ARG B 1 88 ? -9.266 6.777 -0.081 1 97.69 88 ARG B CA 1
ATOM 1408 C C . ARG B 1 88 ? -8.195 7.656 -0.713 1 97.69 88 ARG B C 1
ATOM 1410 O O . ARG B 1 88 ? -7.754 8.641 -0.112 1 97.69 88 ARG B O 1
ATOM 1417 N N . PRO B 1 89 ? -7.781 7.277 -1.945 1 97.19 89 PRO B N 1
ATOM 1418 C CA . PRO B 1 89 ? -6.754 8.086 -2.604 1 97.19 89 PRO B CA 1
ATOM 1419 C C . PRO B 1 89 ? -7.156 9.555 -2.74 1 97.19 89 PRO B C 1
ATOM 1421 O O . PRO B 1 89 ? -8.289 9.852 -3.117 1 97.19 89 PRO B O 1
ATOM 1424 N N . ALA B 1 90 ? -6.223 10.43 -2.471 1 96.25 90 ALA B N 1
ATOM 1425 C CA . ALA B 1 90 ? -6.531 11.859 -2.473 1 96.25 90 ALA B CA 1
ATOM 1426 C C . ALA B 1 90 ? -5.594 12.617 -3.404 1 96.25 90 ALA B C 1
ATOM 1428 O O . ALA B 1 90 ? -5.988 13.617 -4.012 1 96.25 90 ALA B O 1
ATOM 1429 N N . ILE B 1 91 ? -4.332 12.18 -3.539 1 96.12 91 ILE B N 1
ATOM 1430 C CA . ILE B 1 91 ? -3.367 12.875 -4.379 1 96.12 91 ILE B CA 1
ATOM 1431 C C . ILE B 1 91 ? -2.438 11.867 -5.051 1 96.12 91 ILE B C 1
ATOM 1433 O O . ILE B 1 91 ? -2.344 10.719 -4.617 1 96.12 91 ILE B O 1
ATOM 1437 N N . GLY B 1 92 ? -1.735 12.336 -6.094 1 95.56 92 GLY B N 1
ATOM 1438 C CA . GLY B 1 92 ? -0.696 11.516 -6.695 1 95.56 92 GLY B CA 1
ATOM 1439 C C . GLY B 1 92 ? -0.716 11.547 -8.211 1 95.56 92 GLY B C 1
ATOM 1440 O O . GLY B 1 92 ? -1.745 11.852 -8.82 1 95.56 92 GLY B O 1
ATOM 1441 N N . GLU B 1 93 ? 0.398 11.188 -8.812 1 93.38 93 GLU B N 1
ATOM 1442 C CA . GLU B 1 93 ? 0.628 11.203 -10.25 1 93.38 93 GLU B CA 1
ATOM 1443 C C . GLU B 1 93 ? -0.305 10.234 -10.977 1 93.38 93 GLU B C 1
ATOM 1445 O O . GLU B 1 93 ? -0.726 10.5 -12.102 1 93.38 93 GLU B O 1
ATOM 1450 N N . TRP B 1 94 ? -0.651 9.188 -10.32 1 92.5 94 TRP B N 1
ATOM 1451 C CA . TRP B 1 94 ? -1.365 8.109 -10.992 1 92.5 94 TRP B CA 1
ATOM 1452 C C . TRP B 1 94 ? -2.873 8.312 -10.906 1 92.5 94 TRP B C 1
ATOM 1454 O O . TRP B 1 94 ? -3.646 7.547 -11.477 1 92.5 94 TRP B O 1
ATOM 1464 N N . LEU B 1 95 ? -3.27 9.328 -10.125 1 90.69 95 LEU B N 1
ATOM 1465 C CA . LEU B 1 95 ? -4.703 9.594 -10.055 1 90.69 95 LEU B CA 1
ATOM 1466 C C . LEU B 1 95 ? -5.168 10.398 -11.266 1 90.69 95 LEU B C 1
ATOM 1468 O O . LEU B 1 95 ? -4.43 11.242 -11.773 1 90.69 95 LEU B O 1
ATOM 1472 N N . PRO B 1 96 ? -6.383 9.906 -11.75 1 78.06 96 PRO B N 1
ATOM 1473 C CA . PRO B 1 96 ? -6.895 10.719 -12.859 1 78.06 96 PRO B CA 1
ATOM 1474 C C . PRO B 1 96 ? -6.973 12.203 -12.516 1 78.06 96 PRO B C 1
ATOM 1476 O O . PRO B 1 96 ? -7.262 12.562 -11.367 1 78.06 96 PRO B O 1
ATOM 1479 N N . THR B 1 97 ? -6.297 13.086 -13.266 1 67.69 97 THR B N 1
ATOM 1480 C CA . THR B 1 97 ? -6.414 14.531 -13.117 1 67.69 97 THR B CA 1
ATOM 1481 C C . THR B 1 97 ? -7.867 14.977 -13.273 1 67.69 97 THR B C 1
ATOM 1483 O O . THR B 1 97 ? -8.555 14.539 -14.203 1 67.69 97 THR B O 1
ATOM 1486 N N . PRO B 1 98 ? -8.336 15.852 -12.281 1 59.75 98 PRO B N 1
ATOM 1487 C CA . PRO B 1 98 ? -9.695 16.344 -12.539 1 59.75 98 PRO B CA 1
ATOM 1488 C C . PRO B 1 98 ? -9.836 16.969 -13.922 1 59.75 98 PRO B C 1
ATOM 1490 O O . PRO B 1 98 ? -8.859 17.469 -14.492 1 59.75 98 PRO B O 1
#

Organism: NCBI:txid2759526

Radius of gyration: 16.41 Å; Cα contacts (8 Å, |Δi|>4): 399; chains: 2; bounding box: 34×44×42 Å

Secondary structure (DSSP, 8-state):
--EEEEEEEBPTT-HHHHHHHHHHHHHHHHTTTTTEEEEEEEEETTEEEEEEEEEE-SSHHHHHHHHHTSHHHHTT-B-S--EEEEEEEEE-TTSPP-/--EEEEEEEBPTT-HHHHHHHHHHHHHHHHTTTTTEEEEEEEEETTEEEEEEEEEE-SSHHHHHHHHHTSHHHHTT-B-S--EEEEEEEEE-TTSPP-

Sequence (196 aa):
MPYFLILAPDRPGALDLRIAHRQDHLDYWAARRDVVKVAGAMLDEDRPCGSSFLIETSDLAAAQALIAGDPFTAAGIFAGTEQIVAIRPAIGEWLPTPMPYFLILAPDRPGALDLRIAHRQDHLDYWAARRDVVKVAGAMLDEDRPCGSSFLIETSDLAAAQALIAGDPFTAAGIFAGTEQIVAIRPAIGEWLPTP

Foldseek 3Di:
DWKKKKKFFFDPPCQVVCVVCVVQQVVLVVVVVVFFLDKDFDDDVNHGGTIMTIGHDDDDVVVVVSVCPGVCNVSRGTPPPMDMDIDDDDDDDSDPDD/DWKKKKKFFFDPPCQVVCVVCVVQQVVLVVVVVVFFLDKDFDDDVNGGGTIMTIGHDDDDVVVVVSVCPGPCNVSRGTPPPMDMDIDDDDDDDSDDDD